Protein AF-0000000083552545 (afdb_homodimer)

Foldseek 3Di:
DPDPDDDADQVCRPDFWDKDFPDPVFWDWDGWIKTWDWRDADPVRFKTKTKMKIAFTKGKDFDAFKKKKAWQAAWKWWAFPPDRDIDIDGHGDIDIDHGGTITIMGGPGTIMIMMMTGDDDD/DPDPDDDADQVCRPDFWDKDFPDPVFWDWDGWIKTWDWRDADPVRFKTKTKMKIAFTKGKDFDAFKKKKAWQAAWKWWAFPPDRDIDIDGHGDIDIDHGGTITIMGGPGTIMIMMMTGDDDD

InterPro domains:
  IPR008579 (S)-ureidoglycine aminohydrolase, cupin domain [PF05899] (42-114)
  IPR011051 RmlC-like cupin domain superfamily [SSF51182] (22-118)
  IPR014710 RmlC-like jelly roll fold [G3DSA:2.60.120.10] (5-117)

Structure (mmCIF, N/CA/C/O backbone):
data_AF-0000000083552545-model_v1
#
loop_
_entity.id
_entity.type
_entity.pdbx_description
1 polymer 'DUF861 domain-containing protein'
#
loop_
_atom_site.group_PDB
_atom_site.id
_atom_site.type_symbol
_atom_site.label_atom_id
_atom_site.label_alt_id
_atom_site.label_comp_id
_atom_site.label_asym_id
_atom_site.label_entity_id
_atom_site.label_seq_id
_atom_site.pdbx_PDB_ins_code
_atom_site.Cartn_x
_atom_site.Cartn_y
_atom_site.Cartn_z
_atom_site.occupancy
_atom_site.B_iso_or_equiv
_atom_site.auth_seq_id
_atom_site.auth_comp_id
_atom_site.auth_asym_id
_atom_site.auth_atom_id
_atom_site.pdbx_PDB_model_num
ATOM 1 N N . MET A 1 1 ? 18.219 -2.211 -18.156 1 50.69 1 MET A N 1
ATOM 2 C CA . MET A 1 1 ? 16.797 -2.531 -18.188 1 50.69 1 MET A CA 1
ATOM 3 C C . MET A 1 1 ? 16.188 -2.381 -16.797 1 50.69 1 MET A C 1
ATOM 5 O O . MET A 1 1 ? 16.859 -2.592 -15.781 1 50.69 1 MET A O 1
ATOM 9 N N . THR A 1 2 ? 15.219 -1.461 -16.625 1 70.5 2 THR A N 1
ATOM 10 C CA . THR A 1 2 ? 14.68 -1.19 -15.297 1 70.5 2 THR A CA 1
ATOM 11 C C . THR A 1 2 ? 14.203 -2.48 -14.633 1 70.5 2 THR A C 1
ATOM 13 O O . THR A 1 2 ? 13.609 -3.338 -15.289 1 70.5 2 THR A O 1
ATOM 16 N N . ALA A 1 3 ? 14.719 -2.719 -13.484 1 89.5 3 ALA A N 1
ATOM 17 C CA . ALA A 1 3 ? 14.305 -3.895 -12.727 1 89.5 3 ALA A CA 1
ATOM 18 C C . ALA A 1 3 ? 12.789 -4.078 -12.773 1 89.5 3 ALA A C 1
ATOM 20 O O . ALA A 1 3 ? 12.039 -3.104 -12.711 1 89.5 3 ALA A O 1
ATOM 21 N N . LYS A 1 4 ? 12.352 -5.254 -13.031 1 96.12 4 LYS A N 1
ATOM 22 C CA . LYS A 1 4 ? 10.922 -5.543 -13.156 1 96.12 4 LYS A CA 1
ATOM 23 C C . LYS A 1 4 ? 10.258 -5.625 -11.781 1 96.12 4 LYS A C 1
ATOM 25 O O . LYS A 1 4 ? 9.039 -5.832 -11.688 1 96.12 4 LYS A O 1
ATOM 30 N N . TYR A 1 5 ? 10.992 -5.539 -10.727 1 98.25 5 TYR A N 1
ATOM 31 C CA . TYR A 1 5 ? 10.414 -5.539 -9.391 1 98.25 5 TYR A CA 1
ATOM 32 C C . TYR A 1 5 ? 11.273 -4.73 -8.422 1 98.25 5 TYR A C 1
ATOM 34 O O . TYR A 1 5 ? 12.406 -4.371 -8.75 1 98.25 5 TYR A O 1
ATOM 42 N N . LEU A 1 6 ? 10.742 -4.406 -7.363 1 98.12 6 LEU A N 1
ATOM 43 C CA . LEU A 1 6 ? 11.414 -3.693 -6.281 1 98.12 6 LEU A CA 1
ATOM 44 C C . LEU A 1 6 ? 10.992 -4.246 -4.926 1 98.12 6 LEU A C 1
ATOM 46 O O . LEU A 1 6 ? 9.797 -4.336 -4.629 1 98.12 6 LEU A O 1
ATOM 50 N N . GLU A 1 7 ? 11.898 -4.746 -4.141 1 98.31 7 GLU A N 1
ATOM 51 C CA . GLU A 1 7 ? 11.656 -5.004 -2.723 1 98.31 7 GLU A CA 1
ATOM 52 C C . GLU A 1 7 ? 11.828 -3.734 -1.894 1 98.31 7 GLU A C 1
ATOM 54 O O . GLU A 1 7 ? 12.898 -3.125 -1.896 1 98.31 7 GLU A O 1
ATOM 59 N N . ILE A 1 8 ? 10.852 -3.396 -1.198 1 98.62 8 ILE A N 1
ATOM 60 C CA . ILE A 1 8 ? 10.906 -2.127 -0.482 1 98.62 8 ILE A CA 1
ATOM 61 C C . ILE A 1 8 ? 11.219 -2.377 0.992 1 98.62 8 ILE A C 1
ATOM 63 O O . ILE A 1 8 ? 10.492 -3.109 1.67 1 98.62 8 ILE A O 1
ATOM 67 N N . ASN A 1 9 ? 12.258 -1.81 1.455 1 98.5 9 ASN A N 1
ATOM 68 C CA . ASN A 1 9 ? 12.594 -1.729 2.875 1 98.5 9 ASN A CA 1
ATOM 69 C C . ASN A 1 9 ? 12.297 -0.342 3.439 1 98.5 9 ASN A C 1
ATOM 71 O O . ASN A 1 9 ? 13.055 0.601 3.209 1 98.5 9 ASN A O 1
ATOM 75 N N . ALA A 1 10 ? 11.234 -0.25 4.168 1 98.12 10 ALA A N 1
ATOM 76 C CA . ALA A 1 10 ? 10.75 1.044 4.645 1 98.12 10 ALA A CA 1
ATOM 77 C C . ALA A 1 10 ? 11.734 1.66 5.637 1 98.12 10 ALA A C 1
ATOM 79 O O . ALA A 1 10 ? 11.742 2.877 5.844 1 98.12 10 ALA A O 1
ATOM 80 N N . LEU A 1 11 ? 12.484 0.87 6.332 1 97.75 11 LEU A N 1
ATOM 81 C CA . LEU A 1 11 ? 13.391 1.36 7.359 1 97.75 11 LEU A CA 1
ATOM 82 C C . LEU A 1 11 ? 14.711 1.826 6.742 1 97.75 11 LEU A C 1
ATOM 84 O O . LEU A 1 11 ? 15.438 2.613 7.348 1 97.75 11 LEU A O 1
ATOM 88 N N . ASN A 1 12 ? 15.016 1.281 5.582 1 97.69 12 ASN A N 1
ATOM 89 C CA . ASN A 1 12 ? 16.203 1.642 4.824 1 97.69 12 ASN A CA 1
ATOM 90 C C . ASN A 1 12 ? 15.93 1.674 3.324 1 97.69 12 ASN A C 1
ATOM 92 O O . ASN A 1 12 ? 16.391 0.798 2.586 1 97.69 12 ASN A O 1
ATOM 96 N N . PRO A 1 13 ? 15.305 2.678 2.789 1 97.81 13 PRO A N 1
ATOM 97 C CA . PRO A 1 13 ? 14.797 2.703 1.415 1 97.81 13 PRO A CA 1
ATOM 98 C C . PRO A 1 13 ? 15.914 2.693 0.375 1 97.81 13 PRO A C 1
ATOM 100 O O . PRO A 1 13 ? 15.672 2.4 -0.797 1 97.81 13 PRO A O 1
ATOM 103 N N . GLY A 1 14 ? 17.094 2.977 0.748 1 96.19 14 GLY A N 1
ATOM 104 C CA . GLY A 1 14 ? 18.234 2.791 -0.125 1 96.19 14 GLY A CA 1
ATOM 105 C C . GLY A 1 14 ? 18.469 3.955 -1.073 1 96.19 14 GLY A C 1
ATOM 106 O O . GLY A 1 14 ? 19.172 3.824 -2.068 1 96.19 14 GLY A O 1
ATOM 107 N N . VAL A 1 15 ? 17.734 5.082 -1.019 1 98 15 VAL A N 1
ATOM 108 C CA . VAL A 1 15 ? 17.938 6.316 -1.769 1 98 15 VAL A CA 1
ATOM 109 C C . VAL A 1 15 ? 17.984 7.504 -0.809 1 98 15 VAL A C 1
ATOM 111 O O . VAL A 1 15 ? 17.641 7.371 0.37 1 98 15 VAL A O 1
ATOM 114 N N . GLU A 1 16 ? 18.391 8.648 -1.27 1 98.25 16 GLU A N 1
ATOM 115 C CA . GLU A 1 16 ? 18.406 9.844 -0.434 1 98.25 16 GLU A CA 1
ATOM 116 C C . GLU A 1 16 ? 17.016 10.469 -0.325 1 98.25 16 GLU A C 1
ATOM 118 O O . GLU A 1 16 ? 16.281 10.547 -1.315 1 98.25 16 GLU A O 1
ATOM 123 N N . PRO A 1 17 ? 16.688 10.867 0.772 1 98.69 17 PRO A N 1
ATOM 124 C CA . PRO A 1 17 ? 15.383 11.516 0.936 1 98.69 17 PRO A CA 1
ATOM 125 C C . PRO A 1 17 ? 15.398 12.977 0.509 1 98.69 17 PRO A C 1
ATOM 127 O O . PRO A 1 17 ? 16.469 13.594 0.434 1 98.69 17 PRO A O 1
ATOM 130 N N . VAL A 1 18 ? 14.297 13.469 0.201 1 98.69 18 VAL A N 1
ATOM 131 C CA . VAL A 1 18 ? 14.047 14.898 0.012 1 98.69 18 VAL A CA 1
ATOM 132 C C . VAL A 1 18 ? 13.414 15.484 1.271 1 98.69 18 VAL A C 1
ATOM 134 O O . VAL A 1 18 ? 12.445 14.93 1.799 1 98.69 18 VAL A O 1
ATOM 137 N N . THR A 1 19 ? 13.898 16.562 1.742 1 98.75 19 THR A N 1
ATOM 138 C CA . THR A 1 19 ? 13.344 17.219 2.93 1 98.75 19 THR A CA 1
ATOM 139 C C . THR A 1 19 ? 12.109 18.031 2.576 1 98.75 19 THR A C 1
ATOM 141 O O . THR A 1 19 ? 11.977 18.516 1.446 1 98.75 19 THR A O 1
ATOM 144 N N . GLY A 1 20 ? 11.227 18.109 3.549 1 98.62 20 GLY A N 1
ATOM 145 C CA . GLY A 1 20 ? 10.031 18.922 3.393 1 98.62 20 GLY A CA 1
ATOM 146 C C . GLY A 1 20 ? 9.375 19.281 4.711 1 98.62 20 GLY A C 1
ATOM 147 O O . GLY A 1 20 ? 9.945 19.047 5.777 1 98.62 20 GLY A O 1
ATOM 148 N N . ALA A 1 21 ? 8.297 19.938 4.602 1 98.56 21 ALA A N 1
ATOM 149 C CA . ALA A 1 21 ? 7.414 20.297 5.711 1 98.56 21 ALA A CA 1
ATOM 150 C C . ALA A 1 21 ? 6.062 20.797 5.195 1 98.56 21 ALA A C 1
ATOM 152 O O . ALA A 1 21 ? 5.957 21.25 4.055 1 98.56 21 ALA A O 1
ATOM 153 N N . PRO A 1 22 ? 5.051 20.641 6.059 1 98.5 22 PRO A N 1
ATOM 154 C CA . PRO A 1 22 ? 3.803 21.281 5.629 1 98.5 22 PRO A CA 1
ATOM 155 C C . PRO A 1 22 ? 3.926 22.797 5.508 1 98.5 22 PRO A C 1
ATOM 157 O O . PRO A 1 22 ? 4.891 23.375 6.008 1 98.5 22 PRO A O 1
ATOM 160 N N . ASP A 1 23 ? 2.967 23.375 4.703 1 98.12 23 ASP A N 1
ATOM 161 C CA . ASP A 1 23 ? 2.838 24.828 4.699 1 98.12 23 ASP A CA 1
ATOM 162 C C . ASP A 1 23 ? 2.82 25.375 6.121 1 98.12 23 ASP A C 1
ATOM 164 O O . ASP A 1 23 ? 1.955 25.016 6.922 1 98.12 23 ASP A O 1
ATOM 168 N N . PRO A 1 24 ? 3.74 26.219 6.438 1 97.88 24 PRO A N 1
ATOM 169 C CA . PRO A 1 24 ? 3.855 26.688 7.82 1 97.88 24 PRO A CA 1
ATOM 170 C C . PRO A 1 24 ? 2.602 27.406 8.305 1 97.88 24 PRO A C 1
ATOM 172 O O . PRO A 1 24 ? 2.312 27.406 9.508 1 97.88 24 PRO A O 1
ATOM 175 N N . THR A 1 25 ? 1.801 28.031 7.41 1 98.31 25 THR A N 1
ATOM 176 C CA . THR A 1 25 ? 0.605 28.766 7.812 1 98.31 25 THR A CA 1
ATOM 177 C C . THR A 1 25 ? -0.485 27.797 8.281 1 98.31 25 THR A C 1
ATOM 179 O O . THR A 1 25 ? -1.456 28.219 8.914 1 98.31 25 THR A O 1
ATOM 182 N N . LEU A 1 26 ? -0.315 26.547 8.008 1 98.5 26 LEU A N 1
ATOM 183 C CA . LEU A 1 26 ? -1.308 25.547 8.367 1 98.5 26 LEU A CA 1
ATOM 184 C C . LEU A 1 26 ? -0.88 24.781 9.625 1 98.5 26 LEU A C 1
ATOM 186 O O . LEU A 1 26 ? -1.647 23.984 10.164 1 98.5 26 LEU A O 1
ATOM 190 N N . VAL A 1 27 ? 0.339 24.969 10.117 1 98.81 27 VAL A N 1
ATOM 191 C CA . VAL A 1 27 ? 0.866 24.281 11.297 1 98.81 27 VAL A CA 1
ATOM 192 C C . VAL A 1 27 ? 0.383 24.984 12.562 1 98.81 27 VAL A C 1
ATOM 194 O O . VAL A 1 27 ? 0.507 26.203 12.688 1 98.81 27 VAL A O 1
ATOM 197 N N . THR A 1 28 ? -0.143 24.266 13.461 1 98.75 28 THR A N 1
ATOM 198 C CA . THR A 1 28 ? -0.696 24.859 14.672 1 98.75 28 THR A CA 1
ATOM 199 C C . THR A 1 28 ? 0.128 24.453 15.891 1 98.75 28 THR A C 1
ATOM 201 O O . THR A 1 28 ? -0.01 25.062 16.953 1 98.75 28 THR A O 1
ATOM 204 N N . ASP A 1 29 ? 0.935 23.469 15.766 1 98.75 29 ASP A N 1
ATOM 205 C CA . ASP A 1 29 ? 1.778 23.016 16.859 1 98.75 29 ASP A CA 1
ATOM 206 C C . ASP A 1 29 ? 2.99 22.25 16.344 1 98.75 29 ASP A C 1
ATOM 208 O O . ASP A 1 29 ? 2.889 21.5 15.367 1 98.75 29 ASP A O 1
ATOM 212 N N . GLY A 1 30 ? 4.148 22.438 17.016 1 98.62 30 GLY A N 1
ATOM 213 C CA . GLY A 1 30 ? 5.352 21.672 16.703 1 98.62 30 GLY A CA 1
ATOM 214 C C . GLY A 1 30 ? 5.996 22.094 15.391 1 98.62 30 GLY A C 1
ATOM 215 O O . GLY A 1 30 ? 5.746 23.203 14.898 1 98.62 30 GLY A O 1
ATOM 216 N N . ASN A 1 31 ? 7 21.422 14.898 1 98.38 31 ASN A N 1
ATOM 217 C CA . ASN A 1 31 ? 7.734 21.609 13.648 1 98.38 31 ASN A CA 1
ATOM 218 C C . ASN A 1 31 ? 7.832 20.312 12.859 1 98.38 31 ASN A C 1
ATOM 220 O O . ASN A 1 31 ? 8.891 19.672 12.828 1 98.38 31 ASN A O 1
ATOM 224 N N . PRO A 1 32 ? 6.793 19.938 12.203 1 98.81 32 PRO A N 1
ATOM 225 C CA . PRO A 1 32 ? 6.742 18.656 11.523 1 98.81 32 PRO A CA 1
ATOM 226 C C . PRO A 1 32 ? 7.609 18.609 10.266 1 98.81 32 PRO A C 1
ATOM 228 O O . PRO A 1 32 ? 7.082 18.516 9.156 1 98.81 32 PRO A O 1
ATOM 231 N N . ALA A 1 33 ? 8.898 18.547 10.445 1 98.81 33 ALA A N 1
ATOM 232 C CA . ALA A 1 33 ? 9.828 18.328 9.344 1 98.81 33 ALA A CA 1
ATOM 233 C C . ALA A 1 33 ? 9.672 16.906 8.781 1 98.81 33 ALA A C 1
ATOM 235 O O . ALA A 1 33 ? 9.492 15.953 9.531 1 98.81 33 ALA A O 1
ATOM 236 N N . SER A 1 34 ? 9.766 16.859 7.457 1 98.88 34 SER A N 1
ATOM 237 C CA . SER A 1 34 ? 9.531 15.539 6.863 1 98.88 34 SER A CA 1
ATOM 238 C C . SER A 1 34 ? 10.672 15.141 5.941 1 98.88 34 SER A C 1
ATOM 240 O O . SER A 1 34 ? 11.445 15.992 5.496 1 98.88 34 SER A O 1
ATOM 242 N N . LEU A 1 35 ? 10.836 13.875 5.75 1 98.88 35 LEU A N 1
ATOM 243 C CA . LEU A 1 35 ? 11.664 13.227 4.738 1 98.88 35 LEU A CA 1
ATOM 244 C C . LEU A 1 35 ? 10.812 12.375 3.801 1 98.88 35 LEU A C 1
ATOM 246 O O . LEU A 1 35 ? 9.914 11.664 4.25 1 98.88 35 LEU A O 1
ATOM 250 N N . THR A 1 36 ? 11.023 12.523 2.5 1 98.88 36 THR A N 1
ATOM 251 C CA . THR A 1 36 ? 10.344 11.695 1.504 1 98.88 36 THR A CA 1
ATOM 252 C C . THR A 1 36 ? 11.359 10.938 0.654 1 98.88 36 THR A C 1
ATOM 254 O O . THR A 1 36 ? 12.281 11.539 0.093 1 98.88 36 THR A O 1
ATOM 257 N N . TRP A 1 37 ? 11.289 9.641 0.641 1 98.94 37 TRP A N 1
ATOM 258 C CA . TRP A 1 37 ? 12.023 8.781 -0.287 1 98.94 37 TRP A CA 1
ATOM 259 C C . TRP A 1 37 ? 11.133 8.352 -1.449 1 98.94 37 TRP A C 1
ATOM 261 O O . TRP A 1 37 ? 10.234 7.527 -1.279 1 98.94 37 TRP A O 1
ATOM 271 N N . ASP A 1 38 ? 11.312 8.891 -2.562 1 98.75 38 ASP A N 1
ATOM 272 C CA . ASP A 1 38 ? 10.586 8.484 -3.76 1 98.75 38 ASP A CA 1
ATOM 273 C C . ASP A 1 38 ? 11.164 7.199 -4.344 1 98.75 38 ASP A C 1
ATOM 275 O O . ASP A 1 38 ? 12.328 7.16 -4.738 1 98.75 38 ASP A O 1
ATOM 279 N N . LEU A 1 39 ? 10.336 6.184 -4.453 1 98.62 39 LEU A N 1
ATOM 280 C CA . LEU A 1 39 ? 10.922 4.883 -4.746 1 98.62 39 LEU A CA 1
ATOM 281 C C . LEU A 1 39 ? 10.523 4.402 -6.137 1 98.62 39 LEU A C 1
ATOM 283 O O . LEU A 1 39 ? 11.273 3.682 -6.793 1 98.62 39 LEU A O 1
ATOM 287 N N . ASP A 1 40 ? 9.281 4.645 -6.594 1 98.38 40 ASP A N 1
ATOM 288 C CA . ASP A 1 40 ? 8.852 4.223 -7.922 1 98.38 40 ASP A CA 1
ATOM 289 C C . ASP A 1 40 ? 7.785 5.168 -8.477 1 98.38 40 ASP A C 1
ATOM 291 O O . ASP A 1 40 ? 7.043 5.793 -7.719 1 98.38 40 ASP A O 1
ATOM 295 N N . ARG A 1 41 ? 7.773 5.324 -9.688 1 98.12 41 ARG A N 1
ATOM 296 C CA . ARG A 1 41 ? 6.816 6.105 -10.469 1 98.12 41 ARG A CA 1
ATOM 297 C C . ARG A 1 41 ? 6.488 5.41 -11.789 1 98.12 41 ARG A C 1
ATOM 299 O O . ARG A 1 41 ? 7.391 4.941 -12.484 1 98.12 41 ARG A O 1
ATOM 306 N N . THR A 1 42 ? 5.156 5.305 -12.055 1 97.88 42 THR A N 1
ATOM 307 C CA . THR A 1 42 ? 4.805 4.707 -13.344 1 97.88 42 THR A CA 1
ATOM 308 C C . THR A 1 42 ? 5.262 5.594 -14.492 1 97.88 42 THR A C 1
ATOM 310 O O . THR A 1 42 ? 5.457 6.801 -14.32 1 97.88 42 THR A O 1
ATOM 313 N N . PRO A 1 43 ? 5.426 5.016 -15.711 1 95.38 43 PRO A N 1
ATOM 314 C CA . PRO A 1 43 ? 5.961 5.773 -16.844 1 95.38 43 PRO A CA 1
ATOM 315 C C . PRO A 1 43 ? 5.137 7.02 -17.156 1 95.38 43 PRO A C 1
ATOM 317 O O . PRO A 1 43 ? 5.688 8.039 -17.578 1 95.38 43 PRO A O 1
ATOM 320 N N . ASP A 1 44 ? 3.836 6.996 -16.938 1 96.38 44 ASP A N 1
ATOM 321 C CA . ASP A 1 44 ? 2.98 8.141 -17.25 1 96.38 44 ASP A CA 1
ATOM 322 C C . ASP A 1 44 ? 2.924 9.117 -16.078 1 96.38 44 ASP A C 1
ATOM 324 O O . ASP A 1 44 ? 2.238 10.141 -16.156 1 96.38 44 ASP A O 1
ATOM 328 N N . GLY A 1 45 ? 3.543 8.75 -14.992 1 97 45 GLY A N 1
ATOM 329 C CA . GLY A 1 45 ? 3.68 9.648 -13.859 1 97 45 GLY A CA 1
ATOM 330 C C . GLY A 1 45 ? 2.445 9.688 -12.977 1 97 45 GLY A C 1
ATOM 331 O O . GLY A 1 45 ? 2.375 10.484 -12.039 1 97 45 GLY A O 1
ATOM 332 N N . ARG A 1 46 ? 1.46 8.844 -13.156 1 98.06 46 ARG A N 1
ATOM 333 C CA . ARG A 1 46 ? 0.166 8.984 -12.5 1 98.06 46 ARG A CA 1
ATOM 334 C C . ARG A 1 46 ? 0.166 8.289 -11.141 1 98.06 46 ARG A C 1
ATOM 336 O O . ARG A 1 46 ? -0.654 8.602 -10.273 1 98.06 46 ARG A O 1
ATOM 343 N N . VAL A 1 47 ? 1.045 7.27 -11.023 1 98.75 47 VAL A N 1
ATOM 344 C CA . VAL A 1 47 ? 1.167 6.57 -9.75 1 98.75 47 VAL A CA 1
ATOM 345 C C . VAL A 1 47 ? 2.588 6.719 -9.211 1 98.75 47 VAL A C 1
ATOM 347 O O . VAL A 1 47 ? 3.561 6.527 -9.945 1 98.75 47 VAL A O 1
ATOM 350 N N . GLU A 1 48 ? 2.734 7.066 -8.016 1 98.75 48 GLU A N 1
ATOM 351 C CA . GLU A 1 48 ? 4.012 7.129 -7.309 1 98.75 48 GLU A CA 1
ATOM 352 C C . GLU A 1 48 ? 3.936 6.41 -5.969 1 98.75 48 GLU A C 1
ATOM 354 O O . GLU A 1 48 ? 2.861 6.309 -5.371 1 98.75 48 GLU A O 1
ATOM 359 N N . THR A 1 49 ? 5.035 5.891 -5.527 1 98.94 49 THR A N 1
ATOM 360 C CA . THR A 1 49 ? 5.109 5.254 -4.215 1 98.94 49 THR A CA 1
ATOM 361 C C . THR A 1 49 ? 6.469 5.508 -3.568 1 98.94 49 THR A C 1
ATOM 363 O O . THR A 1 49 ? 7.445 5.797 -4.258 1 98.94 49 THR A O 1
ATOM 366 N N . GLY A 1 50 ? 6.48 5.434 -2.289 1 98.88 50 GLY A N 1
ATOM 367 C CA . GLY A 1 50 ? 7.695 5.66 -1.523 1 98.88 50 GLY A CA 1
ATOM 368 C C . GLY A 1 50 ? 7.484 5.547 -0.025 1 98.88 50 GLY A C 1
ATOM 369 O O . GLY A 1 50 ? 6.578 4.848 0.431 1 98.88 50 GLY A O 1
ATOM 370 N N . VAL A 1 51 ? 8.375 6.117 0.695 1 98.94 51 VAL A N 1
ATOM 371 C CA . VAL A 1 51 ? 8.352 6.184 2.152 1 98.94 51 VAL A CA 1
ATOM 372 C C . VAL A 1 51 ? 8.344 7.645 2.602 1 98.94 51 VAL A C 1
ATOM 374 O O . VAL A 1 51 ? 8.945 8.5 1.954 1 98.94 51 VAL A O 1
ATOM 377 N N . TRP A 1 52 ? 7.609 7.945 3.543 1 98.94 52 TRP A N 1
ATOM 378 C CA . TRP A 1 52 ? 7.523 9.273 4.137 1 98.94 52 TRP A CA 1
ATOM 379 C C . TRP A 1 52 ? 7.684 9.211 5.652 1 98.94 52 TRP A C 1
ATOM 381 O O . TRP A 1 52 ? 7.121 8.32 6.301 1 98.94 52 TRP A O 1
ATOM 391 N N . GLU A 1 53 ? 8.422 10.062 6.23 1 98.94 53 GLU A N 1
ATOM 392 C CA . GLU A 1 53 ? 8.586 10.219 7.672 1 98.94 53 GLU A CA 1
ATOM 393 C C . GLU A 1 53 ? 8.375 11.664 8.102 1 98.94 53 GLU A C 1
ATOM 395 O O . GLU A 1 53 ? 8.82 12.594 7.414 1 98.94 53 GLU A O 1
ATOM 400 N N . VAL A 1 54 ? 7.789 11.844 9.188 1 98.94 54 VAL A N 1
ATOM 401 C CA . VAL A 1 54 ? 7.535 13.211 9.625 1 98.94 54 VAL A CA 1
ATOM 402 C C . VAL A 1 54 ? 7.668 13.297 11.148 1 98.94 54 VAL A C 1
ATOM 404 O O . VAL A 1 54 ? 7.242 12.398 11.867 1 98.94 54 VAL A O 1
ATOM 407 N N . ALA A 1 55 ? 8.273 14.312 11.68 1 98.94 55 ALA A N 1
ATOM 408 C CA . ALA A 1 55 ? 8.469 14.578 13.102 1 98.94 55 ALA A CA 1
ATOM 409 C C . ALA A 1 55 ? 7.176 15.039 13.758 1 98.94 55 ALA A C 1
ATOM 411 O O . ALA A 1 55 ? 6.23 15.438 13.078 1 98.94 55 ALA A O 1
ATOM 412 N N . PRO A 1 56 ? 7.094 15 15.078 1 98.94 56 PRO A N 1
ATOM 413 C CA . PRO A 1 56 ? 5.891 15.406 15.805 1 98.94 56 PRO A CA 1
ATOM 414 C C . PRO A 1 56 ? 5.473 16.844 15.5 1 98.94 56 PRO A C 1
ATOM 416 O O . PRO A 1 56 ? 6.328 17.719 15.359 1 98.94 56 PRO A O 1
ATOM 419 N N . GLY A 1 57 ? 4.262 17.141 15.398 1 98.94 57 GLY A N 1
ATOM 420 C CA . GLY A 1 57 ? 3.613 18.406 15.102 1 98.94 57 GLY A CA 1
ATOM 421 C C . GLY A 1 57 ? 2.166 18.25 14.68 1 98.94 57 GLY A C 1
ATOM 422 O O . GLY A 1 57 ? 1.628 17.141 14.68 1 98.94 57 GLY A O 1
ATOM 423 N N . THR A 1 58 ? 1.475 19.391 14.461 1 98.94 58 THR A N 1
ATOM 424 C CA . THR A 1 58 ? 0.065 19.375 14.086 1 98.94 58 THR A CA 1
ATOM 425 C C . THR A 1 58 ? -0.207 20.406 12.984 1 98.94 58 THR A C 1
ATOM 427 O O . THR A 1 58 ? 0.295 21.531 13.039 1 98.94 58 THR A O 1
ATOM 430 N N . TRP A 1 59 ? -0.93 20.047 11.977 1 98.94 59 TRP A N 1
ATOM 431 C CA . TRP A 1 59 ? -1.33 20.969 10.914 1 98.94 59 TRP A CA 1
ATOM 432 C C . TRP A 1 59 ? -2.646 20.516 10.281 1 98.94 59 TRP A C 1
ATOM 434 O O . TRP A 1 59 ? -3.107 19.406 10.516 1 98.94 59 TRP A O 1
ATOM 444 N N . THR A 1 60 ? -3.291 21.375 9.531 1 98.81 60 THR A N 1
ATOM 445 C CA . THR A 1 60 ? -4.441 21 8.711 1 98.81 60 THR A CA 1
ATOM 446 C C . THR A 1 60 ? -3.99 20.469 7.355 1 98.81 60 THR A C 1
ATOM 448 O O . THR A 1 60 ? -3.203 21.109 6.656 1 98.81 60 THR A O 1
ATOM 451 N N . PHE A 1 61 ? -4.457 19.344 6.996 1 98.69 61 PHE A N 1
ATOM 452 C CA . PHE A 1 61 ? -4.102 18.656 5.754 1 98.69 61 PHE A CA 1
ATOM 453 C C . PHE A 1 61 ? -5.332 18.469 4.875 1 98.69 61 PHE A C 1
ATOM 455 O O . PHE A 1 61 ? -6.395 18.078 5.363 1 98.69 61 PHE A O 1
ATOM 462 N N . THR A 1 62 ? -5.215 18.781 3.656 1 98.62 62 THR A N 1
ATOM 463 C CA . THR A 1 62 ? -6.234 18.484 2.654 1 98.62 62 THR A CA 1
ATOM 464 C C . THR A 1 62 ? -5.695 17.516 1.604 1 98.62 62 THR A C 1
ATOM 466 O O . THR A 1 62 ? -4.691 17.797 0.948 1 98.62 62 THR A O 1
ATOM 469 N N . ALA A 1 63 ? -6.375 16.375 1.494 1 98.56 63 ALA A N 1
ATOM 470 C CA . ALA A 1 63 ? -5.973 15.414 0.467 1 98.56 63 ALA A CA 1
ATOM 471 C C . ALA A 1 63 ? -6.238 15.969 -0.931 1 98.56 63 ALA A C 1
ATOM 473 O O . ALA A 1 63 ? -7.383 16.281 -1.273 1 98.56 63 ALA A O 1
ATOM 474 N N . GLU A 1 64 ? -5.219 15.992 -1.692 1 97.38 64 GLU A N 1
ATOM 475 C CA . GLU A 1 64 ? -5.344 16.547 -3.041 1 97.38 64 GLU A CA 1
ATOM 476 C C . GLU A 1 64 ? -5.578 15.43 -4.062 1 97.38 64 GLU A C 1
ATOM 478 O O . GLU A 1 64 ? -6.117 15.688 -5.145 1 97.38 64 GLU A O 1
ATOM 483 N N . CYS A 1 65 ? -5.16 14.258 -3.754 1 98.12 65 CYS A N 1
ATOM 484 C CA . CYS A 1 65 ? -5.281 13.109 -4.648 1 98.12 65 CYS A CA 1
ATOM 485 C C . CYS A 1 65 ? -5.594 11.836 -3.869 1 98.12 65 CYS A C 1
ATOM 487 O O . CYS A 1 65 ? -5.664 11.859 -2.639 1 98.12 65 CYS A O 1
ATOM 489 N N . TRP A 1 66 ? -5.93 10.828 -4.656 1 98.62 66 TRP A N 1
ATOM 490 C CA . TRP A 1 66 ? -6.074 9.508 -4.055 1 98.62 66 TRP A CA 1
ATOM 491 C C . TRP A 1 66 ? -4.758 9.031 -3.453 1 98.62 66 TRP A C 1
ATOM 493 O O . TRP A 1 66 ? -3.705 9.141 -4.082 1 98.62 66 TRP A O 1
ATOM 503 N N . GLU A 1 67 ? -4.789 8.555 -2.217 1 98.88 67 GLU A N 1
ATOM 504 C CA . GLU A 1 67 ? -3.602 8.016 -1.561 1 98.8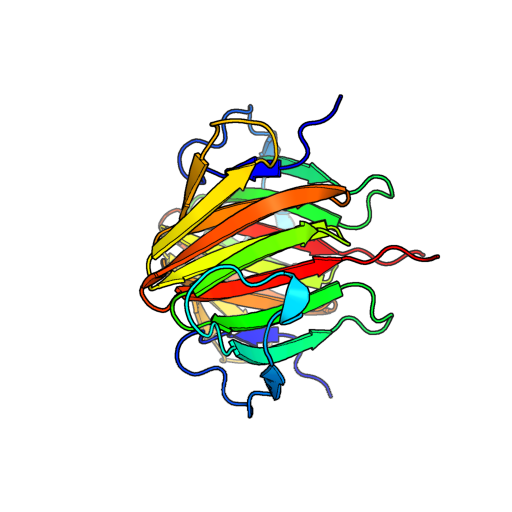8 67 GLU A CA 1
ATOM 505 C C . GLU A 1 67 ? -3.967 6.887 -0.602 1 98.88 67 GLU A C 1
ATOM 507 O O . GLU A 1 67 ? -4.945 6.988 0.142 1 98.88 67 GLU A O 1
ATOM 512 N N . ILE A 1 68 ? -3.26 5.805 -0.644 1 98.94 68 ILE A N 1
ATOM 513 C CA . ILE A 1 68 ? -3.303 4.805 0.417 1 98.94 68 ILE A CA 1
ATOM 514 C C . ILE A 1 68 ? -1.966 4.781 1.156 1 98.94 68 ILE A C 1
ATOM 516 O O . ILE A 1 68 ? -0.905 4.879 0.536 1 98.94 68 ILE A O 1
ATOM 520 N N . MET A 1 69 ? -2.002 4.777 2.484 1 98.94 69 MET A N 1
ATOM 521 C CA . MET A 1 69 ? -0.787 4.77 3.293 1 98.94 69 MET A CA 1
ATOM 522 C C . MET A 1 69 ? -0.798 3.611 4.285 1 98.94 69 MET A C 1
ATOM 524 O O . MET A 1 69 ? -1.854 3.246 4.805 1 98.94 69 MET A O 1
ATOM 528 N N . HIS A 1 70 ? 0.295 3.023 4.484 1 98.88 70 HIS A N 1
ATOM 529 C CA . HIS A 1 70 ? 0.584 1.984 5.465 1 98.88 70 HIS A CA 1
ATOM 530 C C . HIS A 1 70 ? 1.57 2.48 6.52 1 98.88 70 HIS A C 1
ATOM 532 O O . HIS A 1 70 ? 2.725 2.779 6.203 1 98.88 70 HIS A O 1
ATOM 538 N N . ILE A 1 71 ? 1.139 2.559 7.742 1 98.94 71 ILE A N 1
ATOM 539 C CA . ILE A 1 71 ? 2.01 3.064 8.797 1 98.94 71 ILE A CA 1
ATOM 540 C C . ILE A 1 71 ? 3.023 1.991 9.188 1 98.94 71 ILE A C 1
ATOM 542 O O . ILE A 1 71 ? 2.65 0.852 9.477 1 98.94 71 ILE A O 1
ATOM 546 N N . VAL A 1 72 ? 4.242 2.338 9.133 1 98.75 72 VAL A N 1
ATOM 547 C CA . VAL A 1 72 ? 5.359 1.454 9.453 1 98.75 72 VAL A CA 1
ATOM 548 C C . VAL A 1 72 ? 5.711 1.58 10.938 1 98.75 72 VAL A C 1
ATOM 550 O O . VAL A 1 72 ? 5.992 0.58 11.602 1 98.75 72 VAL A O 1
ATOM 553 N N . SER A 1 73 ? 5.758 2.801 11.453 1 98.81 73 SER A N 1
ATOM 554 C CA . SER A 1 73 ? 6.066 3.104 12.844 1 98.81 73 SER A CA 1
ATOM 555 C C . SER A 1 73 ? 5.5 4.457 13.258 1 98.81 73 SER A C 1
ATOM 557 O O . SER A 1 73 ? 5.207 5.301 12.398 1 98.81 73 SER A O 1
ATOM 559 N N . GLY A 1 74 ? 5.367 4.613 14.609 1 98.88 74 GLY A N 1
ATOM 560 C CA . GLY A 1 74 ? 4.961 5.895 15.164 1 98.88 74 GLY A CA 1
ATOM 561 C C . GLY A 1 74 ? 3.494 5.938 15.547 1 98.88 74 GLY A C 1
ATOM 562 O O . GLY A 1 74 ? 2.867 4.895 15.742 1 98.88 74 GLY A O 1
ATOM 563 N N . HIS A 1 75 ? 3.043 7.121 15.766 1 98.94 75 HIS A N 1
ATOM 564 C CA . HIS A 1 75 ? 1.696 7.395 16.25 1 98.94 75 HIS A CA 1
ATOM 565 C C . HIS A 1 75 ? 1.182 8.734 15.734 1 98.94 75 HIS A C 1
ATOM 567 O O . HIS A 1 75 ? 1.789 9.773 15.984 1 98.94 75 HIS A O 1
ATOM 573 N N . SER A 1 76 ? 0.126 8.711 14.93 1 98.94 76 SER A N 1
ATOM 574 C CA . SER A 1 76 ? -0.536 9.898 14.398 1 98.94 76 SER A CA 1
ATOM 575 C C . SER A 1 76 ? -2.043 9.836 14.617 1 98.94 76 SER A C 1
ATOM 577 O O . SER A 1 76 ? -2.6 8.758 14.828 1 98.94 76 SER A O 1
ATOM 579 N N . GLU A 1 77 ? -2.602 10.93 14.617 1 98.94 77 GLU A N 1
ATOM 580 C CA . GLU A 1 77 ? -4.051 11.062 14.734 1 98.94 77 GLU A CA 1
ATOM 581 C C . GLU A 1 77 ? -4.602 12.016 13.672 1 98.94 77 GLU A C 1
ATOM 583 O O . GLU A 1 77 ? -4.094 13.125 13.5 1 98.94 77 GLU A O 1
ATOM 588 N N . LEU A 1 78 ? -5.582 11.539 12.93 1 98.94 78 LEU A N 1
ATOM 589 C CA . LEU A 1 78 ? -6.27 12.352 11.93 1 98.94 78 LEU A CA 1
ATOM 590 C C . LEU A 1 78 ? -7.688 12.68 12.375 1 98.94 78 LEU A C 1
ATOM 592 O O . LEU A 1 78 ? -8.531 11.781 12.5 1 98.94 78 LEU A O 1
ATOM 596 N N . THR A 1 79 ? -7.949 13.898 12.633 1 98.88 79 THR A N 1
ATOM 597 C CA . THR A 1 79 ? -9.297 14.344 12.969 1 98.88 79 THR A CA 1
ATOM 598 C C . THR A 1 79 ? -9.93 15.094 11.805 1 98.88 79 THR A C 1
ATOM 600 O O . THR A 1 79 ? -9.367 16.078 11.312 1 98.88 79 THR A O 1
ATOM 603 N N . GLU A 1 80 ? -11.125 14.617 11.391 1 98.19 80 GLU A N 1
ATOM 604 C CA . GLU A 1 80 ? -11.812 15.281 10.289 1 98.19 80 GLU A CA 1
ATOM 605 C C . GLU A 1 80 ? -12.195 16.719 10.656 1 98.19 80 GLU A C 1
ATOM 607 O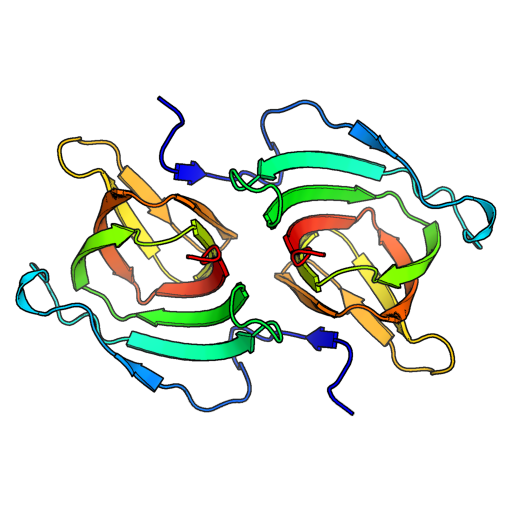 O . GLU A 1 80 ? -12.781 16.953 11.711 1 98.19 80 GLU A O 1
ATOM 612 N N . VAL A 1 81 ? -11.797 17.625 9.789 1 97.81 81 VAL A N 1
ATOM 613 C CA . VAL A 1 81 ? -12.094 19.031 10.062 1 97.81 81 VAL A CA 1
ATOM 614 C C . VAL A 1 81 ? -13.594 19.219 10.227 1 97.81 81 VAL A C 1
ATOM 616 O O . VAL A 1 81 ? -14.383 18.719 9.422 1 97.81 81 VAL A O 1
ATOM 619 N N . GLY A 1 82 ? -13.969 19.906 11.266 1 96.5 82 GLY A N 1
ATOM 620 C CA . GLY A 1 82 ? -15.367 20.234 11.516 1 96.5 82 GLY A CA 1
ATOM 621 C C . GLY A 1 82 ? -16.094 19.141 12.281 1 96.5 82 GLY A C 1
ATOM 622 O O . GLY A 1 82 ? -17.297 19.25 12.508 1 96.5 82 GLY A O 1
ATOM 623 N N . THR A 1 83 ? -15.398 18.047 12.547 1 96.94 83 THR A N 1
ATOM 624 C CA . THR A 1 83 ? -16 16.969 13.312 1 96.94 83 THR A CA 1
ATOM 625 C C . THR A 1 83 ? -15.094 16.531 14.461 1 96.94 83 THR A C 1
ATOM 627 O O . THR A 1 83 ? -13.984 17.047 14.602 1 96.94 83 THR A O 1
ATOM 630 N N . ASP A 1 84 ? -15.609 15.695 15.344 1 97.19 84 ASP A N 1
ATOM 631 C CA . ASP A 1 84 ? -14.812 15.117 16.422 1 97.19 84 ASP A CA 1
ATOM 632 C C . ASP A 1 84 ? -14.344 13.711 16.062 1 97.19 84 ASP A C 1
ATOM 634 O O . ASP A 1 84 ? -13.781 13.008 16.906 1 97.19 84 ASP A O 1
ATOM 638 N N . LYS A 1 85 ? -14.555 13.266 14.82 1 97.19 85 LYS A N 1
ATOM 639 C CA . LYS A 1 85 ? -14.148 11.93 14.391 1 97.19 85 LYS A CA 1
ATOM 640 C C . LYS A 1 85 ? -12.641 11.852 14.188 1 97.19 85 LYS A C 1
ATOM 642 O O . LYS A 1 85 ? -12.086 12.562 13.344 1 97.19 85 LYS A O 1
ATOM 647 N N . THR A 1 86 ? -11.992 11.008 14.977 1 98.75 86 THR A N 1
ATOM 648 C CA . THR A 1 86 ? -10.539 10.891 14.961 1 98.75 86 THR A CA 1
ATOM 649 C C . THR A 1 86 ? -10.117 9.461 14.625 1 98.75 86 THR A C 1
ATOM 651 O O . THR A 1 86 ? -10.641 8.508 15.195 1 98.75 86 THR A O 1
ATOM 654 N N . THR A 1 87 ? -9.273 9.328 13.664 1 98.75 87 THR A N 1
ATOM 655 C CA . THR A 1 87 ? -8.625 8.062 13.344 1 98.75 87 THR A CA 1
ATOM 656 C C . THR A 1 87 ? -7.23 8 13.961 1 98.75 87 THR A C 1
ATOM 658 O O . THR A 1 87 ? -6.43 8.922 13.797 1 98.75 87 THR A O 1
ATOM 661 N N . VAL A 1 88 ? -6.941 6.988 14.688 1 98.88 88 VAL A N 1
ATOM 662 C CA . VAL A 1 88 ? -5.621 6.77 15.273 1 98.88 88 VAL A CA 1
ATOM 663 C C . VAL A 1 88 ? -4.801 5.855 14.359 1 98.88 88 VAL A C 1
ATOM 665 O O . VAL A 1 88 ? -5.262 4.781 13.969 1 98.88 88 VAL A O 1
ATOM 668 N N . LEU A 1 89 ? -3.613 6.293 14 1 98.88 89 LEU A N 1
ATOM 669 C CA . LEU A 1 89 ? -2.707 5.551 13.133 1 98.88 89 LEU A CA 1
ATOM 670 C C . LEU A 1 89 ? -1.476 5.082 13.898 1 98.88 89 LEU A C 1
ATOM 672 O O . LEU A 1 89 ? -0.773 5.891 14.508 1 98.88 89 LEU A O 1
ATOM 676 N N . ARG A 1 90 ? -1.25 3.809 13.883 1 98.75 90 ARG A N 1
ATOM 677 C CA . ARG A 1 90 ? -0.08 3.15 14.453 1 98.75 90 ARG A CA 1
ATOM 678 C C . ARG A 1 90 ? 0.495 2.119 13.484 1 98.75 90 ARG A C 1
ATOM 680 O O . ARG A 1 90 ? -0.079 1.869 12.422 1 98.75 90 ARG A O 1
ATOM 687 N N . ALA A 1 91 ? 1.659 1.554 13.891 1 98.5 91 ALA A N 1
ATOM 688 C CA . ALA A 1 91 ? 2.246 0.522 13.039 1 98.5 91 ALA A CA 1
ATOM 689 C C . ALA A 1 91 ? 1.197 -0.505 12.625 1 98.5 91 ALA A C 1
ATOM 691 O O . ALA A 1 91 ? 0.444 -1.009 13.461 1 98.5 91 ALA A O 1
ATOM 692 N N . GLY A 1 92 ? 1.063 -0.706 11.344 1 97.75 92 GLY A N 1
ATOM 693 C CA . GLY A 1 92 ? 0.126 -1.68 10.805 1 97.75 92 GLY A CA 1
ATOM 694 C C . GLY A 1 92 ? -1.147 -1.052 10.273 1 97.75 92 GLY A C 1
ATOM 695 O O . GLY A 1 92 ? -1.893 -1.688 9.523 1 97.75 92 GLY A O 1
ATOM 696 N N . SER A 1 93 ? -1.464 0.228 10.688 1 98.69 93 SER A N 1
ATOM 697 C CA . SER A 1 93 ? -2.646 0.911 10.18 1 98.69 93 SER A CA 1
ATOM 698 C C . SER A 1 93 ? -2.547 1.132 8.672 1 98.69 93 SER A C 1
ATOM 700 O O . SER A 1 93 ? -1.473 1.448 8.156 1 98.69 93 SER A O 1
ATOM 702 N N . VAL A 1 94 ? -3.627 0.887 7.996 1 98.88 94 VAL A N 1
ATOM 703 C CA . VAL A 1 94 ? -3.775 1.188 6.578 1 98.88 94 VAL A CA 1
ATOM 704 C C . VAL A 1 94 ? -4.953 2.139 6.371 1 98.88 94 VAL A C 1
ATOM 706 O O . VAL A 1 94 ? -6.066 1.86 6.82 1 98.88 94 VAL A O 1
ATOM 709 N N . PHE A 1 95 ? -4.699 3.25 5.785 1 98.88 95 PHE A N 1
ATOM 710 C CA . PHE A 1 95 ? -5.664 4.336 5.652 1 98.88 95 PHE A CA 1
ATOM 711 C C . PHE A 1 95 ? -5.68 4.879 4.23 1 98.88 95 PHE A C 1
ATOM 713 O O . PHE A 1 95 ? -4.629 5.18 3.662 1 98.88 95 PHE A O 1
ATOM 720 N N . LEU A 1 96 ? -6.848 4.926 3.625 1 98.88 96 LEU A N 1
ATOM 721 C CA . LEU A 1 96 ? -7.043 5.434 2.271 1 98.88 96 LEU A CA 1
ATOM 722 C C . LEU A 1 96 ? -7.801 6.758 2.291 1 98.88 96 LEU A C 1
ATOM 724 O O . LEU A 1 96 ? -8.836 6.871 2.949 1 98.88 96 LEU A O 1
ATOM 728 N N . MET A 1 97 ? -7.223 7.742 1.632 1 98.69 97 MET A N 1
ATOM 729 C CA . MET A 1 97 ? -7.875 9.047 1.533 1 98.69 97 MET A CA 1
ATOM 730 C C . MET A 1 97 ? -8.18 9.391 0.08 1 98.69 97 MET A C 1
ATOM 732 O O . MET A 1 97 ? -7.43 9.023 -0.823 1 98.69 97 MET A O 1
ATOM 736 N N . ARG A 1 98 ? -9.242 10.062 -0.096 1 98.19 98 ARG A N 1
ATOM 737 C CA . ARG A 1 98 ? -9.68 10.555 -1.397 1 98.19 98 ARG A CA 1
ATOM 738 C C . ARG A 1 98 ? -9.648 12.078 -1.454 1 98.19 98 ARG A C 1
ATOM 740 O O . ARG A 1 98 ? -9.695 12.742 -0.417 1 98.19 98 ARG A O 1
ATOM 747 N N . PRO A 1 99 ? -9.516 12.586 -2.689 1 97.44 99 PRO A N 1
ATOM 748 C CA . PRO A 1 99 ? -9.445 14.047 -2.809 1 97.44 99 PRO A CA 1
ATOM 749 C C . PRO A 1 99 ? -10.586 14.75 -2.07 1 97.44 99 PRO A C 1
ATOM 751 O O . PRO A 1 99 ? -11.727 14.297 -2.111 1 97.44 99 PRO A O 1
ATOM 754 N N . GLY A 1 100 ? -10.164 15.859 -1.354 1 97.44 100 GLY A N 1
ATOM 755 C CA . GLY A 1 100 ? -11.164 16.688 -0.687 1 97.44 100 GLY A CA 1
ATOM 756 C C . GLY A 1 100 ? -11.273 16.406 0.799 1 97.44 100 GLY A C 1
ATOM 757 O O . GLY A 1 100 ? -11.852 17.188 1.546 1 97.44 100 GLY A O 1
ATOM 758 N N . LEU A 1 101 ? -10.727 15.258 1.234 1 98.31 101 LEU A N 1
ATOM 759 C CA . LEU A 1 101 ? -10.703 15.023 2.674 1 98.31 101 LEU A CA 1
ATOM 760 C C . LEU A 1 101 ? -9.891 16.094 3.383 1 98.31 101 LEU A C 1
ATOM 762 O O . LEU A 1 101 ? -8.766 16.406 2.975 1 98.31 101 LEU A O 1
ATOM 766 N N . GLN A 1 102 ? -10.391 16.656 4.371 1 98.62 102 GLN A N 1
ATOM 767 C CA . GLN A 1 102 ? -9.695 17.609 5.223 1 98.62 102 GLN A CA 1
ATOM 768 C C . GLN A 1 102 ? -9.586 17.094 6.652 1 98.62 102 GLN A C 1
ATOM 770 O O . GLN A 1 102 ? -10.594 16.75 7.273 1 98.62 102 GLN A O 1
ATOM 775 N N . VAL A 1 103 ? -8.398 17.094 7.16 1 98.81 103 VAL A N 1
ATOM 776 C CA . VAL A 1 103 ? -8.188 16.609 8.523 1 98.81 103 VAL A CA 1
ATOM 777 C C . VAL A 1 103 ? -7.207 17.531 9.25 1 98.81 103 VAL A C 1
ATOM 779 O O . VAL A 1 103 ? -6.426 18.234 8.609 1 98.81 103 VAL A O 1
ATOM 782 N N . VAL A 1 104 ? -7.281 17.547 10.516 1 98.88 104 VAL A N 1
ATOM 783 C CA . VAL A 1 104 ? -6.16 17.953 11.359 1 98.88 104 VAL A CA 1
ATOM 784 C C . VAL A 1 104 ? -5.262 16.75 11.633 1 98.88 104 VAL A C 1
ATOM 786 O O . VAL A 1 104 ? -5.699 15.758 12.211 1 98.88 104 VAL A O 1
ATOM 789 N N . TRP A 1 105 ? -4.082 16.844 11.172 1 98.94 105 TRP A N 1
ATOM 790 C CA . TRP A 1 105 ? -3.098 15.781 11.352 1 98.94 105 TRP A CA 1
ATOM 791 C C . TRP A 1 105 ? -2.203 16.062 12.555 1 98.94 105 TRP A C 1
ATOM 793 O O . TRP A 1 105 ? -1.395 17 12.523 1 98.94 105 TRP A O 1
ATOM 803 N N . ARG A 1 106 ? -2.293 15.273 13.555 1 98.94 106 ARG A N 1
ATOM 804 C CA . ARG A 1 106 ? -1.45 15.375 14.742 1 98.94 106 ARG A CA 1
ATOM 805 C C . ARG A 1 106 ? -0.473 14.211 14.82 1 98.94 106 ARG A C 1
ATOM 807 O O . ARG A 1 106 ? -0.882 13.062 15.023 1 98.94 106 ARG A O 1
ATOM 814 N N . VAL A 1 107 ? 0.749 14.531 14.68 1 98.94 107 VAL A N 1
ATOM 815 C CA . VAL A 1 107 ? 1.812 13.547 14.852 1 98.94 107 VAL A CA 1
ATOM 816 C C . VAL A 1 107 ? 2.293 13.555 16.297 1 98.94 107 VAL A C 1
ATOM 818 O O . VAL A 1 107 ? 2.926 14.508 16.75 1 98.94 107 VAL A O 1
ATOM 821 N N . VAL A 1 108 ? 1.996 12.484 17.016 1 98.94 108 VAL A N 1
ATOM 822 C CA . VAL A 1 108 ? 2.352 12.352 18.438 1 98.94 108 VAL A CA 1
ATOM 823 C C . VAL A 1 108 ? 3.779 11.82 18.562 1 98.94 108 VAL A C 1
ATOM 825 O O . VAL A 1 108 ? 4.578 12.352 19.328 1 98.94 108 VAL A O 1
ATOM 828 N N . GLU A 1 109 ? 4.113 10.805 17.875 1 98.88 109 GLU A N 1
ATOM 829 C CA . GLU A 1 109 ? 5.445 10.242 17.703 1 98.88 109 GLU A CA 1
ATOM 830 C C . GLU A 1 109 ? 5.859 10.266 16.234 1 98.88 109 GLU A C 1
ATOM 832 O O . GLU A 1 109 ? 5.023 10.086 15.344 1 98.88 109 GLU A O 1
ATOM 837 N N . THR A 1 110 ? 7.215 10.469 15.992 1 98.94 110 THR A N 1
ATOM 838 C CA . THR A 1 110 ? 7.691 10.398 14.617 1 98.94 110 THR A CA 1
ATOM 839 C C . THR A 1 110 ? 7.059 9.227 13.883 1 98.94 110 THR A C 1
ATOM 841 O O . THR A 1 110 ? 7.102 8.094 14.359 1 98.94 110 THR A O 1
ATOM 844 N N . THR A 1 111 ? 6.363 9.586 12.812 1 98.94 111 THR A N 1
ATOM 845 C CA . THR A 1 111 ? 5.559 8.617 12.078 1 98.94 111 THR A CA 1
ATOM 846 C C . THR A 1 111 ? 6.16 8.344 10.703 1 98.94 111 THR A C 1
ATOM 848 O O . THR A 1 111 ? 6.516 9.273 9.977 1 98.94 111 THR A O 1
ATOM 851 N N . ARG A 1 112 ? 6.383 7.082 10.391 1 98.94 112 ARG A N 1
ATOM 852 C CA . ARG A 1 112 ? 6.875 6.633 9.094 1 98.94 112 ARG A CA 1
ATOM 853 C C . ARG A 1 112 ? 5.828 5.793 8.367 1 98.94 112 ARG A C 1
ATOM 855 O O . ARG A 1 112 ? 5.18 4.941 8.977 1 98.94 112 ARG A O 1
ATOM 862 N N . LYS A 1 113 ? 5.684 6.055 7.055 1 98.94 113 LYS A N 1
ATOM 863 C CA . LYS A 1 113 ? 4.695 5.324 6.266 1 98.94 113 LYS A CA 1
ATOM 864 C C . LYS A 1 113 ? 5.242 4.977 4.887 1 98.94 113 LYS A C 1
ATOM 866 O O . LYS A 1 113 ? 6.164 5.629 4.395 1 98.94 113 LYS A O 1
ATOM 871 N N . ILE A 1 114 ? 4.707 3.914 4.297 1 98.94 114 ILE A N 1
ATOM 872 C CA . ILE A 1 114 ? 4.738 3.705 2.852 1 98.94 114 ILE A CA 1
ATOM 873 C C . ILE A 1 114 ? 3.473 4.281 2.221 1 98.94 114 ILE A C 1
ATOM 875 O O . ILE A 1 114 ? 2.379 4.145 2.771 1 98.94 114 ILE A O 1
ATOM 879 N N . TRP A 1 115 ? 3.59 4.941 1.131 1 98.94 115 TRP A N 1
ATOM 880 C CA . TRP A 1 115 ? 2.438 5.562 0.487 1 98.94 115 TRP A CA 1
ATOM 881 C C . TRP A 1 115 ? 2.375 5.191 -0.992 1 98.94 115 TRP A C 1
ATOM 883 O O . TRP A 1 115 ? 3.4 4.891 -1.605 1 98.94 115 TRP A O 1
ATOM 893 N N . VAL A 1 116 ? 1.187 5.129 -1.548 1 98.94 116 VAL A N 1
ATOM 894 C CA . VAL A 1 116 ? 0.888 5.121 -2.977 1 98.94 116 VAL A CA 1
ATOM 895 C C . VAL A 1 116 ? -0.074 6.258 -3.311 1 98.94 116 VAL A C 1
ATOM 897 O O . VAL A 1 116 ? -1.11 6.414 -2.66 1 98.94 116 VAL A O 1
ATOM 900 N N . THR A 1 117 ? 0.272 7.059 -4.254 1 98.88 117 THR A N 1
ATOM 901 C CA . THR A 1 117 ? -0.623 8.117 -4.711 1 98.88 117 THR A CA 1
ATOM 902 C C . THR A 1 117 ? -1.01 7.91 -6.172 1 98.88 117 THR A C 1
ATOM 904 O O . THR A 1 117 ? -0.264 7.293 -6.934 1 98.88 117 THR A O 1
ATOM 907 N N . TYR A 1 118 ? -2.17 8.398 -6.52 1 98.88 118 TYR A N 1
ATOM 908 C CA . TYR A 1 118 ? -2.666 8.391 -7.895 1 98.88 118 TYR A CA 1
ATOM 909 C C . TYR A 1 118 ? -3.26 9.75 -8.266 1 98.88 118 TYR A C 1
ATOM 911 O O . TYR A 1 118 ? -4.105 10.281 -7.535 1 98.88 118 TYR A O 1
ATOM 919 N N . VAL A 1 119 ? -2.824 10.281 -9.328 1 97.81 119 VAL A N 1
ATOM 920 C CA . VAL A 1 119 ? -3.369 11.5 -9.914 1 97.81 119 VAL A CA 1
ATOM 921 C C . VAL A 1 119 ? -3.896 11.203 -11.32 1 97.81 119 VAL A C 1
ATOM 923 O O . VAL A 1 119 ? -3.121 10.906 -12.227 1 97.81 119 VAL A O 1
ATOM 926 N N . PRO A 1 120 ? -5.18 11.328 -11.516 1 95.12 120 PRO A N 1
ATOM 927 C CA . PRO A 1 120 ? -5.746 11.039 -12.836 1 95.12 120 PRO A CA 1
ATOM 928 C C . PRO A 1 120 ? -5.262 12.016 -13.914 1 95.12 120 PRO A C 1
ATOM 930 O O . PRO A 1 120 ? -4.719 13.07 -13.594 1 95.12 120 PRO A O 1
ATOM 933 N N . GLU A 1 121 ? -5.457 11.492 -15.094 1 86.25 121 GLU A N 1
ATOM 934 C CA . GLU A 1 121 ? -5.152 12.398 -16.203 1 86.25 121 GLU A CA 1
ATOM 935 C C . GLU A 1 121 ? -6.086 13.602 -16.203 1 86.25 121 GLU A C 1
ATOM 937 O O . GLU A 1 121 ? -7.277 13.477 -15.906 1 86.25 121 GLU A O 1
ATOM 942 N N . ALA A 1 122 ? -5.453 14.703 -16.344 1 74.12 122 ALA A N 1
ATOM 943 C CA . ALA A 1 122 ? -6.25 15.922 -16.406 1 74.12 122 ALA A CA 1
ATOM 944 C C . ALA A 1 122 ? -7.355 15.805 -17.453 1 74.12 122 ALA A C 1
ATOM 946 O O . ALA A 1 122 ? -7.176 15.164 -18.484 1 74.12 122 ALA A O 1
ATOM 947 N N . MET B 1 1 ? -23.094 10.266 0.066 1 50.66 1 MET B N 1
ATOM 948 C CA . MET B 1 1 ? -21.797 10.805 -0.373 1 50.66 1 MET B CA 1
ATOM 949 C C . MET B 1 1 ? -20.672 9.844 -0.03 1 50.66 1 MET B C 1
ATOM 951 O O . MET B 1 1 ? -20.734 9.133 0.977 1 50.66 1 MET B O 1
ATOM 955 N N . THR B 1 2 ? -19.953 9.328 -1.026 1 70.38 2 THR B N 1
ATOM 956 C CA . THR B 1 2 ? -18.922 8.328 -0.77 1 70.38 2 THR B CA 1
ATOM 957 C C . THR B 1 2 ? -17.938 8.82 0.283 1 70.38 2 THR B C 1
ATOM 959 O O . THR B 1 2 ? -17.547 9.992 0.275 1 70.38 2 THR B O 1
ATOM 962 N N . ALA B 1 3 ? -17.797 8.062 1.303 1 89.5 3 ALA B N 1
ATOM 963 C CA . ALA B 1 3 ? -16.844 8.398 2.357 1 89.5 3 ALA B CA 1
ATOM 964 C C . ALA B 1 3 ? -15.531 8.883 1.77 1 89.5 3 ALA B C 1
ATOM 966 O O . ALA B 1 3 ? -15.055 8.344 0.761 1 89.5 3 ALA B O 1
ATOM 967 N N . LYS B 1 4 ? -15.008 9.938 2.268 1 96.12 4 LYS B N 1
ATOM 968 C CA . LYS B 1 4 ? -13.773 10.523 1.756 1 96.12 4 LYS B CA 1
ATOM 969 C C . LYS B 1 4 ? -12.547 9.742 2.23 1 96.12 4 LYS B C 1
ATOM 971 O O . LYS B 1 4 ? -11.414 10.07 1.88 1 96.12 4 LYS B O 1
ATOM 976 N N . TYR B 1 5 ? -12.719 8.766 3.064 1 98.25 5 TYR B N 1
ATOM 977 C CA . TYR B 1 5 ? -11.609 7.934 3.51 1 98.25 5 TYR B CA 1
ATOM 978 C C . TYR B 1 5 ? -12.086 6.52 3.832 1 98.25 5 TYR B C 1
ATOM 980 O O . TYR B 1 5 ? -13.289 6.27 3.92 1 98.25 5 TYR B O 1
ATOM 988 N N . LEU B 1 6 ? -11.219 5.668 3.912 1 98.12 6 LEU B N 1
ATOM 989 C CA . LEU B 1 6 ? -11.453 4.281 4.285 1 98.12 6 LEU B CA 1
ATOM 990 C C . LEU B 1 6 ? -10.352 3.768 5.203 1 98.12 6 LEU B C 1
ATOM 992 O O . LEU B 1 6 ? -9.164 3.875 4.875 1 98.12 6 LEU B O 1
ATOM 996 N N . GLU B 1 7 ? -10.672 3.334 6.395 1 98.31 7 GLU B N 1
ATOM 997 C CA . GLU B 1 7 ? -9.758 2.543 7.215 1 98.31 7 GLU B CA 1
ATOM 998 C C . GLU B 1 7 ? -9.797 1.069 6.82 1 98.31 7 GLU B C 1
ATOM 1000 O O . GLU B 1 7 ? -10.859 0.439 6.871 1 98.31 7 GLU B O 1
ATOM 1005 N N . ILE B 1 8 ? -8.719 0.562 6.5 1 98.62 8 ILE B N 1
ATOM 1006 C CA . ILE B 1 8 ? -8.711 -0.806 5.992 1 98.62 8 ILE B CA 1
ATOM 1007 C C . ILE B 1 8 ? -8.258 -1.762 7.09 1 98.62 8 ILE B C 1
ATOM 1009 O O . ILE B 1 8 ? -7.16 -1.608 7.641 1 98.62 8 ILE B O 1
ATOM 1013 N N . ASN B 1 9 ? -9.07 -2.693 7.418 1 98.5 9 ASN B N 1
ATOM 1014 C CA . ASN B 1 9 ? -8.719 -3.834 8.258 1 98.5 9 ASN B CA 1
ATOM 1015 C C . ASN B 1 9 ? -8.508 -5.098 7.43 1 98.5 9 ASN B C 1
ATOM 1017 O O . ASN B 1 9 ? -9.469 -5.723 6.984 1 98.5 9 ASN B O 1
ATOM 1021 N N . ALA B 1 10 ? -7.277 -5.453 7.262 1 98.12 10 ALA B N 1
ATOM 1022 C CA . ALA B 1 10 ? -6.922 -6.555 6.371 1 98.12 10 ALA B CA 1
ATOM 1023 C C . ALA B 1 10 ? -7.445 -7.887 6.91 1 98.12 10 ALA B C 1
ATOM 1025 O O . ALA B 1 10 ? -7.609 -8.844 6.152 1 98.12 10 ALA B O 1
ATOM 1026 N N . LEU B 1 11 ? -7.602 -8.016 8.188 1 97.81 11 LEU B N 1
ATOM 1027 C CA . LEU B 1 11 ? -8.023 -9.273 8.797 1 97.81 11 LEU B CA 1
ATOM 1028 C C . LEU B 1 11 ? -9.539 -9.422 8.742 1 97.81 11 LEU B C 1
ATOM 1030 O O . LEU B 1 11 ? -10.062 -10.531 8.844 1 97.81 11 LEU B O 1
ATOM 1034 N N . ASN B 1 12 ? -10.211 -8.297 8.648 1 97.69 12 ASN B N 1
ATOM 1035 C CA . ASN B 1 12 ? -11.664 -8.25 8.539 1 97.69 12 ASN B CA 1
ATOM 1036 C C . ASN B 1 12 ? -12.125 -7.141 7.594 1 97.69 12 ASN B C 1
ATOM 1038 O O . ASN B 1 12 ? -12.664 -6.125 8.039 1 97.69 12 ASN B O 1
ATOM 1042 N N . PRO B 1 13 ? -12.039 -7.285 6.305 1 97.81 13 PRO B N 1
ATOM 1043 C CA . PRO B 1 13 ? -12.234 -6.215 5.324 1 97.81 13 PRO B CA 1
ATOM 1044 C C . PRO B 1 13 ? -13.68 -5.703 5.293 1 97.81 13 PRO B C 1
ATOM 1046 O O . PRO B 1 13 ? -13.938 -4.617 4.766 1 97.81 13 PRO B O 1
ATOM 1049 N N . GLY B 1 14 ? -14.578 -6.406 5.82 1 96.19 14 GLY B N 1
ATOM 1050 C CA . GLY B 1 14 ? -15.922 -5.898 6.016 1 96.19 14 GLY B CA 1
ATOM 1051 C C . GLY B 1 14 ? -16.797 -6.047 4.785 1 96.19 14 GLY B C 1
ATOM 1052 O O . GLY B 1 14 ? -17.844 -5.402 4.676 1 96.19 14 GLY B O 1
ATOM 1053 N N . VAL B 1 15 ? -16.391 -6.688 3.682 1 98 15 VAL B N 1
ATOM 1054 C CA . VAL B 1 15 ? -17.172 -7.02 2.494 1 98 15 VAL B CA 1
ATOM 1055 C C . VAL B 1 15 ? -17.031 -8.508 2.178 1 98 15 VAL B C 1
ATOM 1057 O O . VAL B 1 15 ? -16.156 -9.18 2.738 1 98 15 VAL B O 1
ATOM 1060 N N . GLU B 1 16 ? -17.828 -9.031 1.304 1 98.25 16 GLU B N 1
ATOM 1061 C CA . GLU B 1 16 ? -17.719 -10.43 0.901 1 98.25 16 GLU B CA 1
ATOM 1062 C C . GLU B 1 16 ? -16.609 -10.617 -0.127 1 98.25 16 GLU B C 1
ATOM 1064 O O . GLU B 1 16 ? -16.453 -9.805 -1.042 1 98.25 16 GLU B O 1
ATOM 1069 N N . PRO B 1 17 ? -15.906 -11.594 0.015 1 98.69 17 PRO B N 1
ATOM 1070 C CA . PRO B 1 17 ? -14.852 -11.859 -0.96 1 98.69 17 PRO B CA 1
ATOM 1071 C C . PRO B 1 17 ? -15.367 -12.539 -2.229 1 98.69 17 PRO B C 1
ATOM 1073 O O . PRO B 1 17 ? -16.453 -13.125 -2.219 1 98.69 17 PRO B O 1
ATOM 1076 N N . VAL B 1 18 ? -14.672 -12.406 -3.238 1 98.69 18 VAL B N 1
ATOM 1077 C CA . VAL B 1 18 ? -14.844 -13.164 -4.473 1 98.69 18 VAL B CA 1
ATOM 1078 C C . VAL B 1 18 ? -13.844 -14.32 -4.52 1 98.69 18 VAL B C 1
ATOM 1080 O O . VAL B 1 18 ? -12.648 -14.125 -4.285 1 98.69 18 VAL B O 1
ATOM 1083 N N . THR B 1 19 ? -14.273 -15.484 -4.836 1 98.75 19 THR B N 1
ATOM 1084 C CA . THR B 1 19 ? -13.391 -16.641 -4.922 1 98.75 19 THR B CA 1
ATOM 1085 C C . THR B 1 19 ? -12.664 -16.672 -6.262 1 98.75 19 THR B C 1
ATOM 1087 O O . THR B 1 19 ? -13.164 -16.141 -7.262 1 98.75 19 THR B O 1
ATOM 1090 N N . GLY B 1 20 ? -11.477 -17.219 -6.211 1 98.62 20 GLY B N 1
ATOM 1091 C CA . GLY B 1 20 ? -10.688 -17.391 -7.422 1 98.62 20 GLY B CA 1
ATOM 1092 C C . GLY B 1 20 ? -9.594 -18.438 -7.281 1 98.62 20 GLY B C 1
ATOM 1093 O O . GLY B 1 20 ? -9.539 -19.156 -6.285 1 98.62 20 GLY B O 1
ATOM 1094 N N . ALA B 1 21 ? -8.852 -18.562 -8.297 1 98.62 21 ALA B N 1
ATOM 1095 C CA . ALA B 1 21 ? -7.66 -19.406 -8.375 1 98.62 21 ALA B CA 1
ATOM 1096 C C . ALA B 1 21 ? -6.836 -19.078 -9.617 1 98.62 21 ALA B C 1
ATOM 1098 O O . ALA B 1 21 ? -7.367 -18.547 -10.594 1 98.62 21 ALA B O 1
ATOM 1099 N N . PRO B 1 22 ? -5.535 -19.375 -9.516 1 98.5 22 PRO B N 1
ATOM 1100 C CA . PRO B 1 22 ? -4.789 -19.219 -10.773 1 98.5 22 PRO B CA 1
ATOM 1101 C C . PRO B 1 22 ? -5.273 -20.172 -11.867 1 98.5 22 PRO B C 1
ATOM 1103 O O . PRO B 1 22 ? -6.004 -21.125 -11.578 1 98.5 22 PRO B O 1
ATOM 1106 N N . ASP B 1 23 ? -4.938 -19.781 -13.141 1 98.12 23 ASP B N 1
ATOM 1107 C CA . ASP B 1 23 ? -5.137 -20.719 -14.242 1 98.12 23 ASP B CA 1
ATOM 1108 C C . ASP B 1 23 ? -4.594 -22.094 -13.898 1 98.12 23 ASP B C 1
ATOM 1110 O O . ASP B 1 23 ? -3.404 -22.25 -13.609 1 98.12 23 ASP B O 1
ATOM 1114 N N . PRO B 1 24 ? -5.41 -23.078 -13.898 1 97.88 24 PRO B N 1
ATOM 1115 C CA . PRO B 1 24 ? -4.98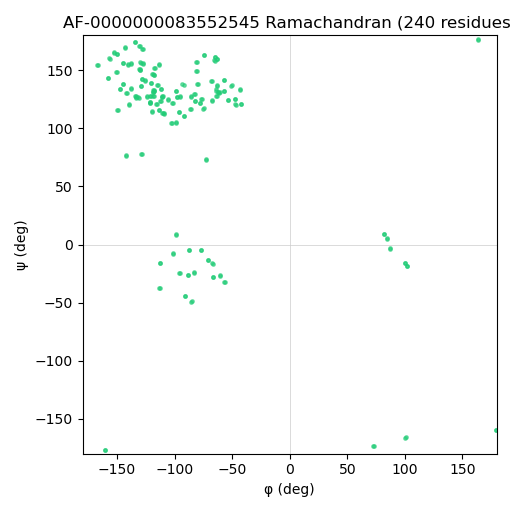 -24.406 -13.445 1 97.88 24 PRO B CA 1
ATOM 1116 C C . PRO B 1 24 ? -3.834 -24.969 -14.281 1 97.88 24 PRO B C 1
ATOM 1118 O O . PRO B 1 24 ? -3.041 -25.766 -13.789 1 97.88 24 PRO B O 1
ATOM 1121 N N . THR B 1 25 ? -3.689 -24.562 -15.578 1 98.31 25 THR B N 1
ATOM 1122 C CA . THR B 1 25 ? -2.633 -25.094 -16.438 1 98.31 25 THR B CA 1
ATOM 1123 C C . THR B 1 25 ? -1.27 -24.562 -16 1 98.31 25 THR B C 1
ATOM 1125 O O . THR B 1 25 ? -0.233 -25.094 -16.406 1 98.31 25 THR B O 1
ATOM 1128 N N . LEU B 1 26 ? -1.279 -23.562 -15.172 1 98.56 26 LEU B N 1
ATOM 1129 C CA . LEU B 1 26 ? -0.038 -22.953 -14.719 1 98.56 26 LEU B CA 1
ATOM 1130 C C . LEU B 1 26 ? 0.325 -23.422 -13.312 1 98.56 26 LEU B C 1
ATOM 1132 O O . LEU B 1 26 ? 1.403 -23.109 -12.805 1 98.56 26 LEU B O 1
ATOM 1136 N N . VAL B 1 27 ? -0.538 -24.172 -12.625 1 98.81 27 VAL B N 1
ATOM 1137 C CA . VAL B 1 27 ? -0.311 -24.656 -11.273 1 98.81 27 VAL B CA 1
ATOM 1138 C C . VAL B 1 27 ? 0.532 -25.938 -11.32 1 98.81 27 VAL B C 1
ATOM 1140 O O . VAL B 1 27 ? 0.219 -26.859 -12.07 1 98.81 27 VAL B O 1
ATOM 1143 N N . THR B 1 28 ? 1.555 -25.984 -10.57 1 98.75 28 THR B N 1
ATOM 1144 C CA . THR B 1 28 ? 2.457 -27.125 -10.609 1 98.75 28 THR B CA 1
ATOM 1145 C C . THR B 1 28 ? 2.387 -27.906 -9.297 1 98.75 28 THR B C 1
ATOM 1147 O O . THR B 1 28 ? 2.865 -29.047 -9.227 1 98.75 28 THR B O 1
ATOM 1150 N N . ASP B 1 29 ? 1.842 -27.328 -8.289 1 98.75 29 ASP B N 1
ATOM 1151 C CA . ASP B 1 29 ? 1.716 -27.984 -6.992 1 98.75 29 ASP B CA 1
ATOM 1152 C C . ASP B 1 29 ? 0.599 -27.359 -6.164 1 98.75 29 ASP B C 1
ATOM 1154 O O . ASP B 1 29 ? 0.405 -26.141 -6.195 1 98.75 29 ASP B O 1
ATOM 1158 N N . GLY B 1 30 ? -0.127 -28.203 -5.41 1 98.62 30 GLY B N 1
ATOM 1159 C CA . GLY B 1 30 ? -1.146 -27.734 -4.488 1 98.62 30 GLY B CA 1
ATOM 1160 C C . GLY B 1 30 ? -2.391 -27.219 -5.184 1 98.62 30 GLY B C 1
ATOM 1161 O O . GLY B 1 30 ? -2.635 -27.547 -6.348 1 98.62 30 GLY B O 1
ATOM 1162 N N . ASN B 1 31 ? -3.346 -26.641 -4.508 1 98.44 31 ASN B N 1
ATOM 1163 C CA . ASN B 1 31 ? -4.59 -26.016 -4.961 1 98.44 31 ASN B CA 1
ATOM 1164 C C . ASN B 1 31 ? -4.754 -24.609 -4.406 1 98.44 31 ASN B C 1
ATOM 1166 O O . ASN B 1 31 ? -5.539 -24.391 -3.482 1 98.44 31 ASN B O 1
ATOM 1170 N N . PRO B 1 32 ? -4.082 -23.688 -4.969 1 98.81 32 PRO B N 1
ATOM 1171 C CA . PRO B 1 32 ? -4.074 -22.328 -4.43 1 98.81 32 PRO B CA 1
ATOM 1172 C C . PRO B 1 32 ? -5.391 -21.578 -4.668 1 98.81 32 PRO B C 1
ATOM 1174 O O . PRO B 1 32 ? -5.43 -20.609 -5.43 1 98.81 32 PRO B O 1
ATOM 1177 N N . ALA B 1 33 ? -6.41 -21.953 -3.939 1 98.81 33 ALA B N 1
ATOM 1178 C CA . ALA B 1 33 ? -7.668 -21.203 -3.934 1 98.81 33 ALA B CA 1
ATOM 1179 C C . ALA B 1 33 ? -7.492 -19.844 -3.291 1 98.81 33 ALA B C 1
ATOM 1181 O O . ALA B 1 33 ? -6.789 -19.703 -2.287 1 98.81 33 ALA B O 1
ATOM 1182 N N . SER B 1 34 ? -8.164 -18.875 -3.902 1 98.88 34 SER B N 1
ATOM 1183 C CA . SER B 1 34 ? -7.953 -17.531 -3.383 1 98.88 34 SER B CA 1
ATOM 1184 C C . SER B 1 34 ? -9.273 -16.844 -3.062 1 98.88 34 SER B C 1
ATOM 1186 O O . SER B 1 34 ? -10.328 -17.25 -3.551 1 98.88 34 SER B O 1
ATOM 1188 N N . LEU B 1 35 ? -9.234 -15.906 -2.184 1 98.88 35 LEU B N 1
ATOM 1189 C CA . LEU B 1 35 ? -10.273 -14.93 -1.877 1 98.88 35 LEU B CA 1
ATOM 1190 C C . LEU B 1 35 ? -9.781 -13.516 -2.148 1 98.88 35 LEU B C 1
ATOM 1192 O O . LEU B 1 35 ? -8.648 -13.164 -1.807 1 98.88 35 LEU B O 1
ATOM 1196 N N . THR B 1 36 ? -10.578 -12.719 -2.842 1 98.88 36 THR B N 1
ATOM 1197 C CA . THR B 1 36 ? -10.273 -11.312 -3.086 1 98.88 36 THR B CA 1
ATOM 1198 C C . THR B 1 36 ? -11.383 -10.414 -2.529 1 98.88 36 THR B C 1
ATOM 1200 O O . THR B 1 36 ? -12.555 -10.609 -2.834 1 98.88 36 THR B O 1
ATOM 1203 N N . TRP B 1 37 ? -11.047 -9.523 -1.644 1 98.94 37 TRP B N 1
ATOM 1204 C CA . TRP B 1 37 ? -11.922 -8.445 -1.186 1 98.94 37 TRP B CA 1
ATOM 1205 C C . TRP B 1 37 ? -11.602 -7.137 -1.899 1 98.94 37 TRP B C 1
ATOM 1207 O O . TRP B 1 37 ? -10.57 -6.52 -1.631 1 98.94 37 TRP B O 1
ATOM 1217 N N . ASP B 1 3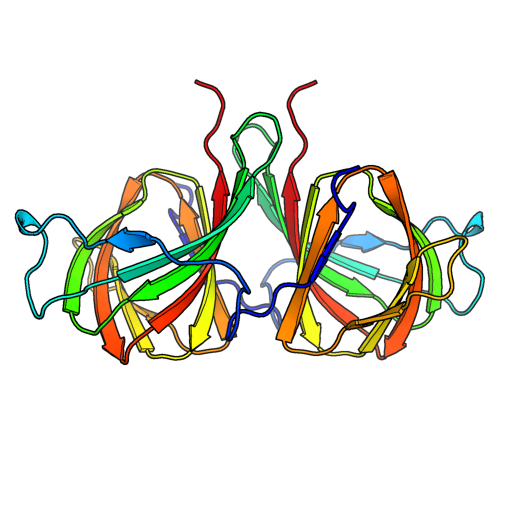8 ? -12.375 -6.742 -2.789 1 98.69 38 ASP B N 1
ATOM 1218 C CA . ASP B 1 38 ? -12.211 -5.461 -3.467 1 98.69 38 ASP B CA 1
ATOM 1219 C C . ASP B 1 38 ? -12.695 -4.309 -2.592 1 98.69 38 ASP B C 1
ATOM 1221 O O . ASP B 1 38 ? -13.867 -4.25 -2.225 1 98.69 38 ASP B O 1
ATOM 1225 N N . LEU B 1 39 ? -11.812 -3.377 -2.305 1 98.62 39 LEU B N 1
ATOM 1226 C CA . LEU B 1 39 ? -12.172 -2.426 -1.258 1 98.62 39 LEU B CA 1
ATOM 1227 C C . LEU B 1 39 ? -12.352 -1.026 -1.835 1 98.62 39 LEU B C 1
ATOM 1229 O O . LEU B 1 39 ? -13.148 -0.235 -1.316 1 98.62 39 LEU B O 1
ATOM 1233 N N . ASP B 1 40 ? -11.547 -0.598 -2.818 1 98.31 40 ASP B N 1
ATOM 1234 C CA . ASP B 1 40 ? -11.695 0.726 -3.416 1 98.31 40 ASP B CA 1
ATOM 1235 C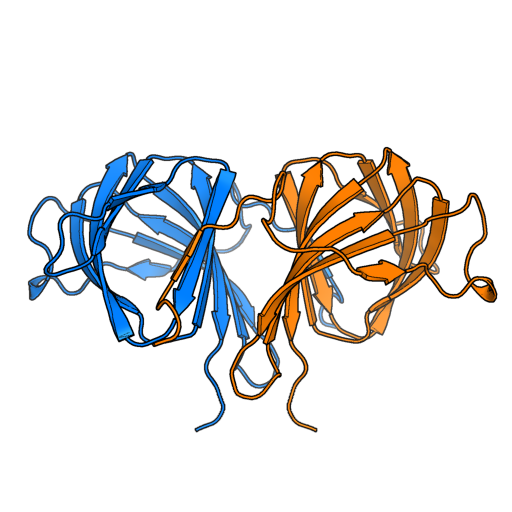 C . ASP B 1 40 ? -11.234 0.723 -4.875 1 98.31 40 ASP B C 1
ATOM 1237 O O . ASP B 1 40 ? -10.383 -0.079 -5.262 1 98.31 40 ASP B O 1
ATOM 1241 N N . ARG B 1 41 ? -11.812 1.5 -5.633 1 98.06 41 ARG B N 1
ATOM 1242 C CA . ARG B 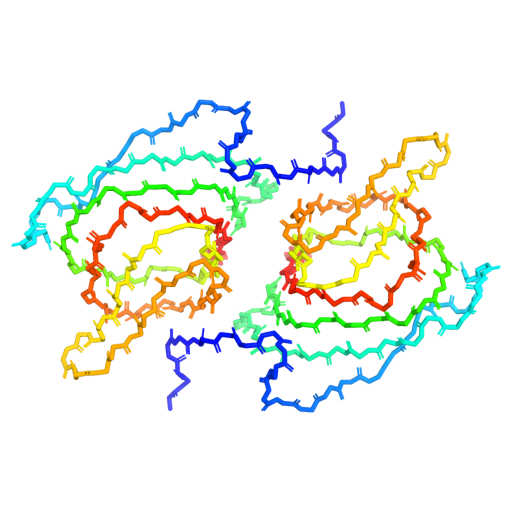1 41 ? -11.508 1.746 -7.039 1 98.06 41 ARG B CA 1
ATOM 1243 C C . ARG B 1 41 ? -11.68 3.221 -7.387 1 98.06 41 ARG B C 1
ATOM 1245 O O . ARG B 1 41 ? -12.68 3.84 -7.008 1 98.06 41 ARG B O 1
ATOM 1252 N N . THR B 1 42 ? -10.625 3.762 -8.055 1 97.81 42 THR B N 1
ATOM 1253 C CA . THR B 1 42 ? -10.773 5.152 -8.469 1 97.81 42 THR B CA 1
ATOM 1254 C C . THR B 1 42 ? -11.891 5.293 -9.508 1 97.81 42 THR B C 1
ATOM 1256 O O . THR B 1 42 ? -12.227 4.324 -10.188 1 97.81 42 THR B O 1
ATOM 1259 N N . PRO B 1 43 ? -12.469 6.516 -9.656 1 95.31 43 PRO B N 1
ATOM 1260 C CA . PRO B 1 43 ? -13.602 6.707 -10.555 1 95.31 43 PRO B CA 1
ATOM 1261 C C . PRO B 1 43 ? -13.305 6.281 -11.984 1 95.31 43 PRO B C 1
ATOM 1263 O O . PRO B 1 43 ? -14.195 5.793 -12.688 1 95.31 43 PRO B O 1
ATOM 1266 N N . ASP B 1 44 ? -12.07 6.41 -12.453 1 96.31 44 ASP B N 1
ATOM 1267 C CA . ASP B 1 44 ? -11.719 6.059 -13.82 1 96.31 44 ASP B CA 1
ATOM 1268 C C . ASP B 1 44 ? -11.344 4.582 -13.93 1 96.31 44 ASP B C 1
ATOM 1270 O O . ASP B 1 44 ? -11.008 4.102 -15.016 1 96.31 44 ASP B O 1
ATOM 1274 N N . GLY B 1 45 ? -11.312 3.92 -12.812 1 97 45 GLY B N 1
ATOM 1275 C CA . GLY B 1 45 ? -11.102 2.48 -12.805 1 97 45 GLY B CA 1
ATOM 1276 C C . GLY B 1 45 ? -9.648 2.084 -12.93 1 97 45 GLY B C 1
ATOM 1277 O O . GLY B 1 45 ? -9.328 0.9 -13.039 1 97 45 GLY B O 1
ATOM 1278 N N . ARG B 1 46 ? -8.688 2.99 -12.859 1 98.06 46 ARG B N 1
ATOM 1279 C CA . ARG B 1 46 ? -7.301 2.701 -13.195 1 98.06 46 ARG B CA 1
ATOM 1280 C C . ARG B 1 46 ? -6.535 2.191 -11.984 1 98.06 46 ARG B C 1
ATOM 1282 O O . ARG B 1 46 ? -5.496 1.54 -12.125 1 98.06 46 ARG B O 1
ATOM 1289 N N . VAL B 1 47 ? -7.02 2.6 -10.797 1 98.75 47 VAL B N 1
ATOM 1290 C CA . VAL B 1 47 ? -6.391 2.131 -9.57 1 98.75 47 VAL B CA 1
ATOM 1291 C C . VAL B 1 47 ? -7.402 1.342 -8.742 1 98.75 47 VAL B C 1
ATOM 1293 O O . VAL B 1 47 ? -8.539 1.785 -8.547 1 98.75 47 VAL B O 1
ATOM 1296 N N . GLU B 1 48 ? -7.059 0.224 -8.289 1 98.75 48 GLU B N 1
ATOM 1297 C CA . GLU B 1 48 ? -7.852 -0.598 -7.379 1 98.75 48 GLU B CA 1
ATOM 1298 C C . GLU B 1 48 ? -7.02 -1.065 -6.188 1 98.75 48 GLU B C 1
ATOM 1300 O O . GLU B 1 48 ? -5.797 -1.201 -6.293 1 98.75 48 GLU B O 1
ATOM 1305 N N . THR B 1 49 ? -7.664 -1.274 -5.09 1 98.94 49 THR B N 1
ATOM 1306 C CA . THR B 1 49 ? -6.992 -1.807 -3.908 1 98.94 49 THR B CA 1
ATOM 1307 C C . THR B 1 49 ? -7.922 -2.73 -3.125 1 98.94 49 THR B C 1
ATOM 1309 O O . THR B 1 49 ? -9.148 -2.635 -3.248 1 98.94 49 THR B O 1
ATOM 1312 N N . GLY B 1 5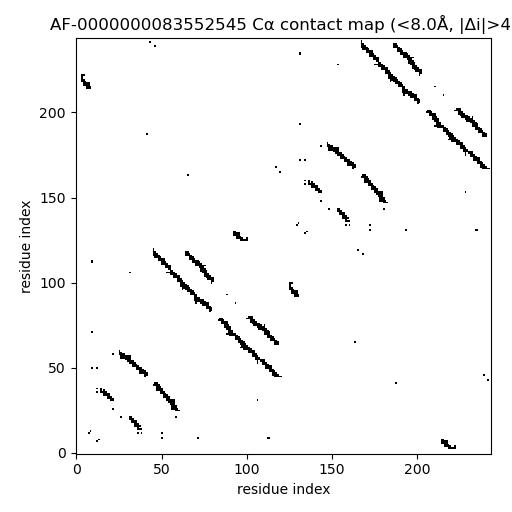0 ? -7.336 -3.594 -2.389 1 98.88 50 GLY B N 1
ATOM 1313 C CA . GLY B 1 50 ? -8.086 -4.551 -1.588 1 98.88 50 GLY B CA 1
ATOM 1314 C C . GLY B 1 50 ? -7.191 -5.504 -0.812 1 98.88 50 GLY B C 1
ATOM 1315 O O . GLY B 1 50 ? -6.055 -5.168 -0.481 1 98.88 50 GLY B O 1
ATOM 1316 N N . VAL B 1 51 ? -7.754 -6.594 -0.429 1 98.94 51 VAL B N 1
ATOM 1317 C CA . VAL B 1 51 ? -7.082 -7.676 0.281 1 98.94 51 VAL B CA 1
ATOM 1318 C C . VAL B 1 51 ? -7.184 -8.969 -0.529 1 98.94 51 VAL B C 1
ATOM 1320 O O . VAL B 1 51 ? -8.188 -9.203 -1.207 1 98.94 51 VAL B O 1
ATOM 1323 N N . TRP B 1 52 ? -6.188 -9.68 -0.579 1 98.94 52 TRP B N 1
ATOM 1324 C CA . TRP B 1 52 ? -6.129 -10.969 -1.255 1 98.94 52 TRP B CA 1
ATOM 1325 C C . TRP B 1 52 ? -5.559 -12.047 -0.332 1 98.94 52 TRP B C 1
ATOM 1327 O O . TRP B 1 52 ? -4.586 -11.797 0.386 1 98.94 52 TRP B O 1
ATOM 1337 N N . GLU B 1 53 ? -6.109 -13.188 -0.293 1 98.94 53 GLU B N 1
ATOM 1338 C CA . GLU B 1 53 ? -5.625 -14.359 0.431 1 98.94 53 GLU B CA 1
ATOM 1339 C C . GLU B 1 53 ? -5.559 -15.578 -0.479 1 98.94 53 GLU B C 1
ATOM 1341 O O . GLU B 1 53 ? -6.449 -15.805 -1.302 1 98.94 53 GLU B O 1
ATOM 1346 N N . VAL B 1 54 ? -4.59 -16.359 -0.306 1 98.94 54 VAL B N 1
ATOM 1347 C CA . VAL B 1 54 ? -4.461 -17.531 -1.174 1 98.94 54 VAL B CA 1
ATOM 1348 C C . VAL B 1 54 ? -3.898 -18.703 -0.379 1 98.94 54 VAL B C 1
ATOM 1350 O O . VAL B 1 54 ? -3.004 -18.531 0.453 1 98.94 54 VAL B O 1
ATOM 1353 N N . ALA B 1 55 ? -4.391 -19.891 -0.546 1 98.94 55 ALA B N 1
ATOM 1354 C CA . ALA B 1 55 ? -3.971 -21.125 0.109 1 98.94 55 ALA B CA 1
ATOM 1355 C C . ALA B 1 55 ? -2.65 -21.625 -0.466 1 98.94 55 ALA B C 1
ATOM 1357 O O . ALA B 1 55 ? -2.236 -21.203 -1.549 1 98.94 55 ALA B O 1
ATOM 1358 N N . PRO B 1 56 ? -1.973 -22.516 0.214 1 98.94 56 PRO B N 1
ATOM 1359 C CA . PRO B 1 56 ? -0.688 -23.062 -0.242 1 98.94 56 PRO B CA 1
ATOM 1360 C C . PRO B 1 56 ? -0.775 -23.703 -1.621 1 98.94 56 PRO B C 1
ATOM 1362 O O . PRO B 1 56 ? -1.764 -24.375 -1.931 1 98.94 56 PRO B O 1
ATOM 1365 N N . GLY B 1 57 ? 0.166 -23.562 -2.443 1 98.94 57 GLY B N 1
ATOM 1366 C CA . GLY B 1 57 ? 0.318 -24.062 -3.805 1 98.94 57 GLY B CA 1
ATOM 1367 C C . GLY B 1 57 ? 1.41 -23.344 -4.578 1 98.94 57 GLY B C 1
ATOM 1368 O O . GLY B 1 57 ? 2.113 -22.484 -4.023 1 98.94 57 GLY B O 1
ATOM 1369 N N . THR B 1 58 ? 1.658 -23.781 -5.82 1 98.94 58 THR B N 1
ATOM 1370 C CA . THR B 1 58 ? 2.707 -23.219 -6.656 1 98.94 58 THR B CA 1
ATOM 1371 C C . THR B 1 58 ? 2.221 -23.047 -8.094 1 98.94 58 THR B C 1
ATOM 1373 O O . THR B 1 58 ? 1.573 -23.938 -8.641 1 98.94 58 THR B O 1
ATOM 1376 N N . TRP B 1 59 ? 2.467 -21.938 -8.703 1 98.94 59 TRP B N 1
ATOM 1377 C CA . TRP B 1 59 ? 2.131 -21.703 -10.102 1 98.94 59 TRP B CA 1
ATOM 1378 C C . TRP B 1 59 ? 3.072 -20.672 -10.719 1 98.94 59 TRP B C 1
ATOM 1380 O O . TRP B 1 59 ? 3.816 -19.984 -10.008 1 98.94 59 TRP B O 1
ATOM 1390 N N . THR B 1 60 ? 3.102 -20.562 -12.023 1 98.81 60 THR B N 1
ATOM 1391 C CA . THR B 1 60 ? 3.799 -19.484 -12.719 1 98.81 60 THR B CA 1
ATOM 1392 C C . THR B 1 60 ? 2.902 -18.25 -12.844 1 98.81 60 THR B C 1
ATOM 1394 O O . THR B 1 60 ? 1.768 -18.359 -13.32 1 98.81 60 THR B O 1
ATOM 1397 N N . PHE B 1 61 ? 3.381 -17.156 -12.43 1 98.69 61 PHE B N 1
ATOM 1398 C CA . PHE B 1 61 ? 2.654 -15.891 -12.438 1 98.69 61 PHE B CA 1
ATOM 1399 C C . PHE B 1 61 ? 3.355 -14.867 -13.32 1 98.69 61 PHE B C 1
ATOM 1401 O O . PHE B 1 61 ? 4.578 -14.727 -13.273 1 98.69 61 PHE B O 1
ATOM 1408 N N . THR B 1 62 ? 2.633 -14.227 -14.141 1 98.62 62 THR B N 1
ATOM 1409 C CA . THR B 1 62 ? 3.117 -13.094 -14.922 1 98.62 62 THR B CA 1
ATOM 1410 C C . THR B 1 62 ? 2.381 -11.812 -14.531 1 98.62 62 THR B C 1
ATOM 1412 O O . THR B 1 62 ? 1.152 -11.75 -14.617 1 98.62 62 THR B O 1
ATOM 1415 N N . ALA B 1 63 ? 3.156 -10.836 -14.086 1 98.56 63 ALA B N 1
ATOM 1416 C CA . ALA B 1 63 ? 2.547 -9.547 -13.758 1 98.56 63 ALA B CA 1
ATOM 1417 C C . ALA B 1 63 ? 2.02 -8.852 -15.008 1 98.56 63 ALA B C 1
ATOM 1419 O O . ALA B 1 63 ? 2.781 -8.57 -15.938 1 98.56 63 ALA B O 1
ATOM 1420 N N . GLU B 1 64 ? 0.784 -8.555 -14.977 1 97.44 64 GLU B N 1
ATOM 1421 C CA . GLU B 1 64 ? 0.161 -7.922 -16.141 1 97.44 64 GLU B CA 1
ATOM 1422 C C . GLU B 1 64 ? 0.134 -6.402 -16 1 97.44 64 GLU B C 1
ATOM 1424 O O . GLU B 1 64 ? 0.041 -5.684 -17 1 97.44 64 GLU B O 1
ATOM 1429 N N . CYS B 1 65 ? 0.173 -5.922 -14.797 1 98.19 65 CYS B N 1
ATOM 1430 C CA . CYS B 1 65 ? 0.114 -4.496 -14.508 1 98.19 65 CYS B CA 1
ATOM 1431 C C . CYS B 1 65 ? 1.01 -4.141 -13.328 1 98.19 65 CYS B C 1
ATOM 1433 O O . CYS B 1 65 ? 1.63 -5.023 -12.727 1 98.19 65 CYS B O 1
ATOM 1435 N N . TRP B 1 66 ? 1.157 -2.83 -13.172 1 98.62 66 TRP B N 1
ATOM 1436 C CA . TRP B 1 66 ? 1.842 -2.35 -11.969 1 98.62 66 TRP B CA 1
ATOM 1437 C C . TRP B 1 66 ? 1.08 -2.746 -10.711 1 98.62 66 TRP B C 1
ATOM 1439 O O . TRP B 1 66 ? -0.142 -2.594 -10.641 1 98.62 66 TRP B O 1
ATOM 1449 N N . GLU B 1 67 ? 1.77 -3.311 -9.734 1 98.88 67 GLU B N 1
ATOM 1450 C CA . GLU B 1 67 ? 1.159 -3.674 -8.461 1 98.88 67 GLU B CA 1
ATOM 1451 C C . GLU B 1 67 ? 2.156 -3.537 -7.309 1 98.88 67 GLU B C 1
ATOM 1453 O O . GLU B 1 67 ? 3.316 -3.93 -7.438 1 98.88 67 GLU B O 1
ATOM 1458 N N . ILE B 1 68 ? 1.761 -2.941 -6.23 1 98.94 68 ILE B N 1
ATOM 1459 C CA . ILE B 1 68 ? 2.496 -3.031 -4.973 1 98.94 68 ILE B CA 1
ATOM 1460 C C . ILE B 1 68 ? 1.686 -3.834 -3.959 1 98.94 68 ILE B C 1
ATOM 1462 O O . ILE B 1 68 ? 0.464 -3.686 -3.873 1 98.94 68 ILE B O 1
ATOM 1466 N N . MET B 1 69 ? 2.318 -4.77 -3.26 1 98.94 69 MET B N 1
ATOM 1467 C CA . MET B 1 69 ? 1.643 -5.609 -2.273 1 98.94 69 MET B CA 1
ATOM 1468 C C . MET B 1 69 ? 2.352 -5.539 -0.924 1 98.94 69 MET B C 1
ATOM 1470 O O . MET B 1 69 ? 3.578 -5.438 -0.867 1 98.94 69 MET B O 1
ATOM 1474 N N . HIS B 1 70 ? 1.618 -5.516 0.091 1 98.88 70 HIS B N 1
ATOM 1475 C CA . HIS B 1 70 ? 2.037 -5.586 1.486 1 98.88 70 HIS B CA 1
ATOM 1476 C C . HIS B 1 70 ? 1.56 -6.879 2.139 1 98.88 70 HIS B C 1
ATOM 1478 O O . HIS B 1 70 ? 0.355 -7.098 2.287 1 98.88 70 HIS B O 1
ATOM 1484 N N . ILE B 1 71 ? 2.469 -7.723 2.545 1 98.94 71 ILE B N 1
ATOM 1485 C CA . ILE B 1 71 ? 2.092 -9 3.135 1 98.94 71 ILE B CA 1
ATOM 1486 C C . ILE B 1 71 ? 1.621 -8.781 4.574 1 98.94 71 ILE B C 1
ATOM 1488 O O . ILE B 1 71 ? 2.316 -8.156 5.371 1 98.94 71 ILE B O 1
ATOM 1492 N N . VAL B 1 72 ? 0.475 -9.234 4.855 1 98.75 72 VAL B N 1
ATOM 1493 C CA . VAL B 1 72 ? -0.155 -9.125 6.164 1 98.75 72 VAL B CA 1
ATOM 1494 C C . VAL B 1 72 ? 0.192 -10.344 7.016 1 98.75 72 VAL B C 1
ATOM 1496 O O . VAL B 1 72 ? 0.475 -10.219 8.211 1 98.75 72 VAL B O 1
ATOM 1499 N N . SER B 1 73 ? 0.129 -11.531 6.434 1 98.81 73 SER B N 1
ATOM 1500 C CA . SER B 1 73 ? 0.434 -12.797 7.09 1 98.81 73 SER B CA 1
ATOM 1501 C C . SER B 1 73 ? 0.822 -13.867 6.078 1 98.81 73 SER B C 1
ATOM 1503 O O . SER B 1 73 ? 0.508 -13.75 4.891 1 98.81 73 SER B O 1
ATOM 1505 N N . GLY B 1 74 ? 1.521 -14.922 6.617 1 98.88 74 GLY B N 1
ATOM 1506 C CA . GLY B 1 74 ? 1.853 -16.078 5.801 1 98.88 74 GLY B CA 1
ATOM 1507 C C . GLY B 1 74 ? 3.285 -16.062 5.301 1 98.88 74 GLY B C 1
ATOM 1508 O O . GLY B 1 74 ? 4.137 -15.375 5.863 1 98.88 74 GLY B O 1
ATOM 1509 N N . HIS B 1 75 ? 3.523 -16.906 4.367 1 98.94 75 HIS B N 1
ATOM 1510 C CA . HIS B 1 75 ? 4.852 -17.141 3.818 1 98.94 75 HIS B CA 1
ATOM 1511 C C . HIS B 1 75 ? 4.773 -17.562 2.35 1 98.94 75 HIS B C 1
ATOM 1513 O O . HIS B 1 75 ? 4.152 -18.562 2.016 1 98.94 75 HIS B O 1
ATOM 1519 N N . SER B 1 76 ? 5.32 -16.734 1.449 1 98.94 76 SER B N 1
ATOM 1520 C CA . SER B 1 76 ? 5.398 -17 0.017 1 98.94 76 SER B CA 1
ATOM 1521 C C . SER B 1 76 ? 6.812 -16.797 -0.511 1 98.94 76 SER B C 1
ATOM 1523 O O . SER B 1 76 ? 7.621 -16.109 0.118 1 98.94 76 SER B O 1
ATOM 1525 N N . GLU B 1 77 ? 7.066 -17.406 -1.541 1 98.94 77 GLU B N 1
ATOM 1526 C CA . GLU B 1 77 ? 8.344 -17.281 -2.238 1 98.94 77 GLU B CA 1
ATOM 1527 C C . GLU B 1 77 ? 8.133 -17.031 -3.73 1 98.94 77 GLU B C 1
ATOM 1529 O O . GLU B 1 77 ? 7.379 -17.75 -4.383 1 98.94 77 GLU B O 1
ATOM 1534 N N . LEU B 1 78 ? 8.734 -15.977 -4.227 1 98.94 78 LEU B N 1
ATOM 1535 C CA . LEU B 1 78 ? 8.695 -15.648 -5.648 1 98.94 78 LEU B CA 1
ATOM 1536 C C . LEU B 1 78 ? 10.055 -15.875 -6.297 1 98.94 78 LEU B C 1
ATOM 1538 O O . LEU B 1 78 ? 11.023 -15.18 -5.98 1 98.94 78 LEU B O 1
ATOM 1542 N N . THR B 1 79 ? 10.141 -16.828 -7.156 1 98.88 79 THR B N 1
ATOM 1543 C CA . THR B 1 79 ? 11.367 -17.078 -7.906 1 98.88 79 THR B CA 1
ATOM 1544 C C . THR B 1 79 ? 11.219 -16.609 -9.352 1 98.88 79 THR B C 1
ATOM 1546 O O . THR B 1 79 ? 10.297 -17.031 -10.055 1 98.88 79 THR B O 1
ATOM 1549 N N . GLU B 1 80 ? 12.164 -15.727 -9.773 1 98.25 80 GLU B N 1
ATOM 1550 C CA . GLU B 1 80 ? 12.109 -15.234 -11.148 1 98.25 80 GLU B CA 1
ATOM 1551 C C . GLU B 1 80 ? 12.305 -16.359 -12.148 1 98.25 80 GLU B C 1
ATOM 1553 O O . GLU B 1 80 ? 13.25 -17.156 -12.031 1 98.25 80 GLU B O 1
ATOM 1558 N N . VAL B 1 81 ? 11.367 -16.438 -13.086 1 97.81 81 VAL B N 1
ATOM 1559 C CA . VAL B 1 81 ? 11.445 -17.5 -14.078 1 97.81 81 VAL B CA 1
ATOM 1560 C C . VAL B 1 81 ? 12.781 -17.422 -14.82 1 97.81 81 VAL B C 1
ATOM 1562 O O . VAL B 1 81 ? 13.195 -16.344 -15.25 1 97.81 81 VAL B O 1
ATOM 1565 N N . GLY B 1 82 ? 13.422 -18.531 -14.938 1 96.5 82 GLY B N 1
ATOM 1566 C CA . GLY B 1 82 ? 14.672 -18.609 -15.672 1 96.5 82 GLY B CA 1
ATOM 1567 C C . GLY B 1 82 ? 15.883 -18.281 -14.828 1 96.5 82 GLY B C 1
ATOM 1568 O O . GLY B 1 82 ? 17.016 -18.25 -15.328 1 96.5 82 GLY B O 1
ATOM 1569 N N . THR B 1 83 ? 15.648 -17.906 -13.586 1 97 83 THR B N 1
ATOM 1570 C CA . THR B 1 83 ? 16.766 -17.609 -12.688 1 97 83 THR B CA 1
ATOM 1571 C C . THR B 1 83 ? 16.594 -18.328 -11.359 1 97 83 THR B C 1
ATOM 1573 O O . THR B 1 83 ? 15.594 -19.031 -11.141 1 97 83 THR B O 1
ATOM 1576 N N . ASP B 1 84 ? 17.625 -18.297 -10.523 1 97.12 84 ASP B N 1
ATOM 1577 C CA . ASP B 1 84 ? 17.547 -18.859 -9.172 1 97.12 84 ASP B CA 1
ATOM 1578 C C . ASP B 1 84 ? 17.281 -17.766 -8.141 1 97.12 84 ASP B C 1
ATOM 1580 O O . ASP B 1 84 ? 17.328 -18.016 -6.934 1 97.12 84 ASP B O 1
ATOM 1584 N N . LYS B 1 85 ? 16.984 -16.547 -8.57 1 97.19 85 LYS B N 1
ATOM 1585 C CA . LYS B 1 85 ? 16.719 -15.438 -7.652 1 97.19 85 LYS B CA 1
ATOM 1586 C C . LYS B 1 85 ? 15.344 -15.562 -7.016 1 97.19 85 LYS B C 1
ATOM 1588 O O . LYS B 1 85 ? 14.328 -15.547 -7.719 1 97.19 85 LYS B O 1
ATOM 1593 N N . THR B 1 86 ? 15.312 -15.719 -5.699 1 98.75 86 THR B N 1
ATOM 1594 C CA . THR B 1 86 ? 14.078 -15.938 -4.961 1 98.75 86 THR B CA 1
ATOM 1595 C C . THR B 1 86 ? 13.867 -14.836 -3.924 1 98.75 86 THR B C 1
ATOM 1597 O O . THR B 1 86 ? 14.781 -14.5 -3.172 1 98.75 86 THR B O 1
ATOM 1600 N N . THR B 1 87 ? 12.742 -14.234 -3.941 1 98.75 87 THR B N 1
ATOM 1601 C CA . THR B 1 87 ? 12.305 -13.305 -2.908 1 98.75 87 THR B CA 1
ATOM 1602 C C . THR B 1 87 ? 11.398 -14 -1.9 1 98.75 87 THR B C 1
ATOM 1604 O O . THR B 1 87 ? 10.43 -14.664 -2.283 1 98.75 87 THR B O 1
ATOM 1607 N N . VAL B 1 88 ? 11.68 -13.922 -0.667 1 98.88 88 VAL B N 1
ATOM 1608 C CA . VAL B 1 88 ? 10.852 -14.477 0.4 1 98.88 88 VAL B CA 1
ATOM 1609 C C . VAL B 1 88 ? 9.922 -13.391 0.951 1 98.88 88 VAL B C 1
ATOM 1611 O O . VAL B 1 88 ? 10.375 -12.297 1.306 1 98.88 88 VAL B O 1
ATOM 1614 N N . LEU B 1 89 ? 8.641 -13.68 1 1 98.88 89 LEU B N 1
ATOM 1615 C CA . LEU B 1 89 ? 7.617 -12.75 1.483 1 98.88 89 LEU B CA 1
ATOM 1616 C C . LEU B 1 89 ? 7.004 -13.25 2.787 1 98.88 89 LEU B C 1
ATOM 1618 O O . LEU B 1 89 ? 6.5 -14.375 2.85 1 98.88 89 LEU B O 1
ATOM 1622 N N . ARG B 1 90 ? 7.078 -12.438 3.791 1 98.75 90 ARG B N 1
ATOM 1623 C CA . ARG B 1 90 ? 6.469 -12.656 5.098 1 98.75 90 ARG B CA 1
ATOM 1624 C C . ARG B 1 90 ? 5.754 -11.398 5.59 1 98.75 90 ARG B C 1
ATOM 1626 O O . ARG B 1 90 ? 5.816 -10.352 4.941 1 98.75 90 ARG B O 1
ATOM 1633 N N . ALA B 1 91 ? 5.062 -11.57 6.746 1 98.5 91 ALA B N 1
ATOM 1634 C CA . ALA B 1 91 ? 4.387 -10.398 7.305 1 98.5 91 ALA B CA 1
ATOM 1635 C C . ALA B 1 91 ? 5.316 -9.195 7.336 1 98.5 91 ALA B C 1
ATOM 1637 O O . ALA B 1 91 ? 6.457 -9.289 7.797 1 98.5 91 ALA B O 1
ATOM 1638 N N . GLY B 1 92 ? 4.895 -8.109 6.738 1 97.81 92 GLY B N 1
ATOM 1639 C CA . GLY B 1 92 ? 5.668 -6.879 6.723 1 97.81 92 GLY B CA 1
ATOM 1640 C C . GLY B 1 92 ? 6.391 -6.645 5.406 1 97.81 92 GLY B C 1
ATOM 1641 O O . GLY B 1 92 ? 6.828 -5.527 5.125 1 97.81 92 GLY B O 1
ATOM 1642 N N . SER B 1 93 ? 6.578 -7.727 4.57 1 98.69 93 SER B N 1
ATOM 1643 C CA . SER B 1 93 ? 7.215 -7.559 3.268 1 98.69 93 SER B CA 1
ATOM 1644 C C . SER B 1 93 ? 6.395 -6.648 2.359 1 98.69 93 SER B C 1
ATOM 1646 O O . SER B 1 93 ? 5.164 -6.719 2.354 1 98.69 93 SER B O 1
ATOM 1648 N N . VAL B 1 94 ? 7.07 -5.781 1.689 1 98.88 94 VAL B N 1
ATOM 1649 C CA . VAL B 1 94 ? 6.488 -4.934 0.654 1 98.88 94 VAL B CA 1
ATOM 1650 C C . VAL B 1 94 ? 7.207 -5.168 -0.672 1 98.88 94 VAL B C 1
ATOM 1652 O O . VAL B 1 94 ? 8.438 -5.074 -0.745 1 98.88 94 VAL B O 1
ATOM 1655 N N . PHE B 1 95 ? 6.48 -5.539 -1.669 1 98.88 95 PHE B N 1
ATOM 1656 C CA . PHE B 1 95 ? 7.02 -5.957 -2.957 1 98.88 95 PHE B CA 1
ATOM 1657 C C . PHE B 1 95 ? 6.266 -5.293 -4.102 1 98.88 95 PHE B C 1
ATOM 1659 O O . PHE B 1 95 ? 5.035 -5.316 -4.137 1 98.88 95 PHE B O 1
ATOM 1666 N N . LEU B 1 96 ? 6.992 -4.645 -4.984 1 98.88 96 LEU B N 1
ATOM 1667 C CA . LEU B 1 96 ? 6.43 -3.973 -6.148 1 98.88 96 LEU B CA 1
ATOM 1668 C C . LEU B 1 96 ? 6.816 -4.699 -7.434 1 98.88 96 LEU B C 1
ATOM 1670 O O . LEU B 1 96 ? 7.984 -5.023 -7.641 1 98.88 96 LEU B O 1
ATOM 1674 N N . MET B 1 97 ? 5.805 -4.996 -8.234 1 98.69 97 MET B N 1
ATOM 1675 C CA . MET B 1 97 ? 6.047 -5.652 -9.516 1 98.69 97 MET B CA 1
ATOM 1676 C C . MET B 1 97 ? 5.57 -4.777 -10.672 1 98.69 97 MET B C 1
ATOM 1678 O O . MET B 1 97 ? 4.582 -4.055 -10.539 1 98.69 97 MET B O 1
ATOM 1682 N N . ARG B 1 98 ? 6.27 -4.879 -11.727 1 98.25 98 ARG B N 1
ATOM 1683 C CA . ARG B 1 98 ? 5.957 -4.176 -12.969 1 98.25 98 ARG B CA 1
ATOM 1684 C C . ARG B 1 98 ? 5.57 -5.156 -14.07 1 98.25 98 ARG B C 1
ATOM 1686 O O . ARG B 1 98 ? 5.945 -6.328 -14.023 1 98.25 98 ARG B O 1
ATOM 1693 N N . PRO B 1 99 ? 4.773 -4.645 -15.023 1 97.5 99 PRO B N 1
ATOM 1694 C CA . PRO B 1 99 ? 4.348 -5.543 -16.094 1 97.5 99 PRO B CA 1
ATOM 1695 C C . PRO B 1 99 ? 5.512 -6.297 -16.734 1 97.5 99 PRO B C 1
ATOM 1697 O O . PRO B 1 99 ? 6.578 -5.719 -16.969 1 97.5 99 PRO B O 1
ATOM 1700 N N . GLY B 1 100 ? 5.246 -7.641 -16.969 1 97.5 100 GLY B N 1
ATOM 1701 C CA . GLY B 1 100 ? 6.23 -8.453 -17.656 1 97.5 100 GLY B CA 1
ATOM 1702 C C . GLY B 1 100 ? 7.066 -9.305 -16.719 1 97.5 100 GLY B C 1
ATOM 1703 O O . GLY B 1 100 ? 7.734 -10.242 -17.156 1 97.5 100 GLY B O 1
ATOM 1704 N N . LEU B 1 101 ? 7.047 -8.977 -15.422 1 98.38 101 LEU B N 1
ATOM 1705 C CA . LEU B 1 101 ? 7.73 -9.859 -14.477 1 98.38 101 LEU B CA 1
ATOM 1706 C C . LEU B 1 101 ? 7.121 -11.258 -14.508 1 98.38 101 LEU B C 1
ATOM 1708 O O . LEU B 1 101 ? 5.898 -11.406 -14.43 1 98.38 101 LEU B O 1
ATOM 1712 N N . GLN B 1 102 ? 7.891 -12.219 -14.609 1 98.62 102 GLN B N 1
ATOM 1713 C CA . GLN B 1 102 ? 7.469 -13.617 -14.523 1 98.62 102 GLN B CA 1
ATOM 1714 C C . GLN B 1 102 ? 8.141 -14.32 -13.344 1 98.62 102 GLN B C 1
ATOM 1716 O O . GLN B 1 102 ? 9.367 -14.312 -13.234 1 98.62 102 GLN B O 1
ATOM 1721 N N . VAL B 1 103 ? 7.355 -14.93 -12.539 1 98.81 103 VAL B N 1
ATOM 1722 C CA . VAL B 1 103 ? 7.902 -15.633 -11.383 1 98.81 103 VAL B CA 1
ATOM 1723 C C . VAL B 1 103 ? 7.188 -16.969 -11.211 1 98.81 103 VAL B C 1
ATOM 1725 O O . VAL B 1 103 ? 6.07 -17.156 -11.695 1 98.81 103 VAL B O 1
ATOM 1728 N N . VAL B 1 104 ? 7.824 -17.891 -10.586 1 98.88 104 VAL B N 1
ATOM 1729 C CA . VAL B 1 104 ? 7.156 -19 -9.922 1 98.88 104 VAL B CA 1
ATOM 1730 C C . VAL B 1 104 ? 6.758 -18.578 -8.508 1 98.88 104 VAL B C 1
ATOM 1732 O O . VAL B 1 104 ? 7.617 -18.25 -7.684 1 98.88 104 VAL B O 1
ATOM 1735 N N . TRP B 1 105 ? 5.508 -18.562 -8.266 1 98.94 105 TRP B N 1
ATOM 1736 C CA . TRP B 1 105 ? 4.965 -18.188 -6.965 1 98.94 105 TRP B CA 1
ATOM 1737 C C . TRP B 1 105 ? 4.68 -19.438 -6.125 1 98.94 105 TRP B C 1
ATOM 1739 O O . TRP B 1 105 ? 3.768 -20.203 -6.441 1 98.94 105 TRP B O 1
ATOM 1749 N N . ARG B 1 106 ? 5.375 -19.609 -5.074 1 98.94 106 ARG B N 1
ATOM 1750 C CA . ARG B 1 106 ? 5.164 -20.703 -4.137 1 98.94 106 ARG B CA 1
ATOM 1751 C C . ARG B 1 106 ? 4.605 -20.188 -2.811 1 98.94 106 ARG B C 1
ATOM 1753 O O . ARG B 1 106 ? 5.297 -19.484 -2.072 1 98.94 106 ARG B O 1
ATOM 1760 N N . VAL B 1 107 ? 3.424 -20.562 -2.555 1 98.94 107 VAL B N 1
ATOM 1761 C CA . VAL B 1 107 ? 2.795 -20.266 -1.274 1 98.94 107 VAL B CA 1
ATOM 1762 C C . VAL B 1 107 ? 3.043 -21.406 -0.292 1 98.94 107 VAL B C 1
ATOM 1764 O O . VAL B 1 107 ? 2.494 -22.5 -0.452 1 98.94 107 VAL B O 1
ATOM 1767 N N . VAL B 1 108 ? 3.852 -21.141 0.721 1 98.94 108 VAL B N 1
ATOM 1768 C CA . VAL B 1 108 ? 4.219 -22.141 1.722 1 98.94 108 VAL B CA 1
ATOM 1769 C C . VAL B 1 108 ? 3.158 -22.188 2.82 1 98.94 108 VAL B C 1
ATOM 1771 O O . VAL B 1 108 ? 2.711 -23.266 3.219 1 98.94 108 VAL B O 1
ATOM 1774 N N . GLU B 1 109 ? 2.789 -21.094 3.352 1 98.88 109 GLU B N 1
ATOM 1775 C CA . GLU B 1 109 ? 1.676 -20.875 4.27 1 98.88 109 GLU B CA 1
ATOM 1776 C C . GLU B 1 109 ? 0.643 -19.938 3.67 1 98.88 109 GLU B C 1
ATOM 1778 O O . GLU B 1 109 ? 0.997 -18.984 2.953 1 98.88 109 GLU B O 1
ATOM 1783 N N . THR B 1 110 ? -0.687 -20.188 4.008 1 98.94 110 THR B N 1
ATOM 1784 C CA . THR B 1 110 ? -1.713 -19.266 3.541 1 98.94 110 THR B CA 1
ATOM 1785 C C . THR B 1 110 ? -1.249 -17.812 3.701 1 98.94 110 THR B C 1
ATOM 1787 O O . THR B 1 110 ? -0.832 -17.406 4.789 1 98.94 110 THR B O 1
ATOM 1790 N N . THR B 1 111 ? -1.214 -17.141 2.564 1 98.94 111 THR B N 1
ATOM 1791 C CA . THR B 1 111 ? -0.647 -15.805 2.502 1 98.94 111 THR B CA 1
ATOM 1792 C C . THR B 1 111 ? -1.738 -14.766 2.252 1 98.94 111 THR B C 1
ATOM 1794 O O . THR B 1 111 ? -2.58 -14.945 1.369 1 98.94 111 THR B O 1
ATOM 1797 N N . ARG B 1 112 ? -1.8 -13.75 3.086 1 98.94 112 ARG B N 1
ATOM 1798 C CA . ARG B 1 112 ? -2.723 -12.633 2.947 1 98.94 112 ARG B CA 1
ATOM 1799 C C . ARG B 1 112 ? -1.97 -11.328 2.688 1 98.94 112 ARG B C 1
ATOM 1801 O O . ARG B 1 112 ? -0.951 -11.062 3.328 1 98.94 112 ARG B O 1
ATOM 1808 N N . LYS B 1 113 ? -2.5 -10.531 1.747 1 98.94 113 LYS B N 1
ATOM 1809 C CA . LYS B 1 113 ? -1.852 -9.273 1.403 1 98.94 113 LYS B CA 1
ATOM 1810 C C . LYS B 1 113 ? -2.883 -8.172 1.175 1 98.94 113 LYS B C 1
ATOM 1812 O O . LYS B 1 113 ? -4.04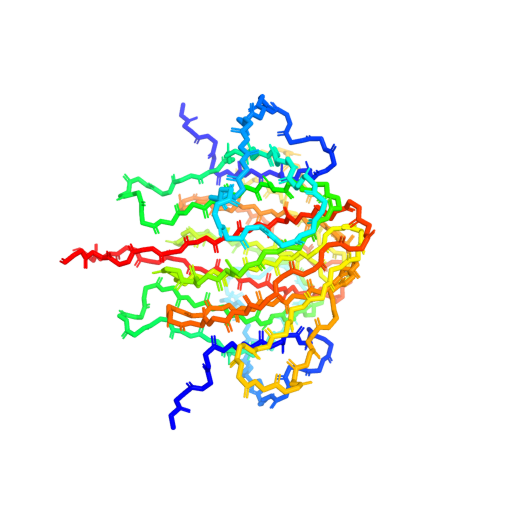3 -8.453 0.872 1 98.94 113 LYS B O 1
ATOM 1817 N N . ILE B 1 114 ? -2.461 -6.926 1.359 1 98.94 114 ILE B N 1
ATOM 1818 C CA . ILE B 1 114 ? -3.104 -5.762 0.762 1 98.94 114 ILE B CA 1
ATOM 1819 C C . ILE B 1 114 ? -2.424 -5.422 -0.563 1 98.94 114 ILE B C 1
ATOM 1821 O O . ILE B 1 114 ? -1.197 -5.492 -0.675 1 98.94 114 ILE B O 1
ATOM 1825 N N . TRP B 1 115 ? -3.162 -5.098 -1.55 1 98.94 115 TRP B N 1
ATOM 1826 C CA . TRP B 1 115 ? -2.592 -4.801 -2.859 1 98.94 115 TRP B CA 1
ATOM 1827 C C . TRP B 1 115 ? -3.139 -3.482 -3.402 1 98.94 115 TRP B C 1
ATOM 1829 O O . TRP B 1 115 ? -4.242 -3.064 -3.039 1 98.94 115 TRP B O 1
ATOM 1839 N N . VAL B 1 116 ? -2.357 -2.795 -4.184 1 98.94 116 VAL B N 1
ATOM 1840 C CA . VAL B 1 116 ? -2.754 -1.703 -5.066 1 98.94 116 VAL B CA 1
ATOM 1841 C C . VAL B 1 116 ? -2.318 -2.012 -6.5 1 98.94 116 VAL B C 1
ATOM 1843 O O . VAL B 1 116 ? -1.161 -2.361 -6.742 1 98.94 116 VAL B O 1
ATOM 1846 N N . THR B 1 117 ? -3.225 -1.934 -7.418 1 98.88 117 THR B N 1
ATOM 1847 C CA . THR B 1 117 ? -2.885 -2.119 -8.82 1 98.88 117 THR B CA 1
ATOM 1848 C C . THR B 1 117 ? -3.176 -0.852 -9.625 1 98.88 117 THR B C 1
ATOM 1850 O O . THR B 1 117 ? -4.043 -0.059 -9.25 1 98.88 117 THR B O 1
ATOM 1853 N N . TYR B 1 118 ? -2.428 -0.673 -10.68 1 98.81 118 TYR B N 1
ATOM 1854 C CA . TYR B 1 118 ? -2.629 0.415 -11.633 1 98.81 118 TYR B CA 1
ATOM 1855 C C . TYR B 1 118 ? -2.574 -0.097 -13.07 1 98.81 118 TYR B C 1
ATOM 1857 O O . TYR B 1 118 ? -1.625 -0.786 -13.453 1 98.81 118 TYR B O 1
ATOM 1865 N N . VAL B 1 119 ? -3.551 0.217 -13.82 1 97.81 119 VAL B N 1
ATOM 1866 C CA . VAL B 1 119 ? -3.611 -0.06 -15.25 1 97.81 119 VAL B CA 1
ATOM 1867 C C . VAL B 1 119 ? -3.738 1.249 -16.031 1 97.81 119 VAL B C 1
ATOM 1869 O O . VAL B 1 119 ? -4.758 1.936 -15.938 1 97.81 119 VAL B O 1
ATOM 1872 N N . PRO B 1 120 ? -2.742 1.59 -16.797 1 95.19 120 PRO B N 1
ATOM 1873 C CA . PRO B 1 120 ? -2.797 2.846 -17.547 1 95.19 120 PRO B CA 1
ATOM 1874 C C . PRO B 1 120 ? -3.912 2.859 -18.594 1 95.19 120 PRO B C 1
ATOM 1876 O O . PRO B 1 120 ? -4.461 1.808 -18.938 1 95.19 120 PRO B O 1
ATOM 1879 N N . GLU B 1 121 ? -4.168 4.09 -18.938 1 86.5 121 GLU B N 1
ATOM 1880 C CA . GLU B 1 121 ? -5.129 4.211 -20.031 1 86.5 121 GLU B CA 1
ATOM 1881 C C . GLU B 1 121 ? -4.578 3.602 -21.312 1 86.5 121 GLU B C 1
ATOM 1883 O O . GLU B 1 121 ? -3.389 3.729 -21.609 1 86.5 121 GLU B O 1
ATOM 1888 N N . ALA B 1 122 ? -5.441 2.842 -21.906 1 74.44 122 ALA B N 1
ATOM 1889 C CA . ALA B 1 122 ? -5.039 2.236 -23.172 1 74.44 122 ALA B CA 1
ATOM 1890 C C . ALA B 1 122 ? -4.516 3.291 -24.141 1 74.44 122 ALA B C 1
ATOM 1892 O O . ALA B 1 122 ? -4.988 4.43 -24.141 1 74.44 122 ALA B O 1
#

pLDDT: mean 97.43, std 5.59, range [50.66, 98.94]

Secondary structure (DSSP, 8-state):
---SEEEE-TT--SSPPEEE---GGGEEEE---EEEEEEEE-TTSSEEEEEEEE-SEEEEEE--SEEEEEEEEEEEEEEETTS--EEEEETT-EEEE-TT-EEEEEEEEEEEEEEEEE----/---SEEEE-TT--SSPPEEE---GGGEEEE---EEEEEEEE-TTSSEEEEEEEE-SEEEEEE--SEEEEEEEEEEEEEEETTS--EEEEETT-EEEE-TT-EEEEEEEEEEEEEEEEE----

Radius of gyration: 18.48 Å; Cα contacts (8 Å, |Δi|>4): 650; chains: 2; bounding box: 40×57×42 Å

Organism: NCBI:txid2306993

Nearest PDB structures (foldseek):
  3bcw-assembly1_A  TM=8.818E-01  e=6.687E-11  Bordetella bronchiseptica RB50
  3myx-assembly2_B  TM=8.946E-01  e=2.778E-06  Pseudomonas syringae pv. tomato str. DC3000
  7eym-assembly1_B  TM=6.907E-01  e=3.244E-07  Vibrio cholerae
  7eyl-assembly1_B  TM=6.857E-01  e=2.383E-06  Salmonella enterica
  7eyj-assembly1_A  TM=6.798E-01  e=2.264E-06  Escherichia coli K-12

Solvent-accessible surface area (backbone atoms only — not comparable to full-atom values): 12698 Å² total; per-residue (Å²): 127,82,72,45,54,45,79,58,41,85,93,62,72,82,68,78,61,44,78,50,57,69,64,69,91,43,47,80,39,78,68,38,44,28,39,36,32,82,70,51,63,46,96,86,62,35,36,39,32,32,34,40,34,32,39,36,19,26,30,62,44,66,37,81,38,39,32,43,36,38,29,66,38,42,31,35,34,41,28,34,64,96,54,88,56,65,48,80,39,34,56,73,36,33,44,33,40,28,56,73,32,43,26,38,40,34,29,75,32,55,30,30,28,39,40,40,38,42,51,76,84,128,128,84,72,46,54,47,78,59,42,84,92,61,72,84,67,78,60,46,78,49,59,70,65,69,92,42,47,79,40,76,68,38,45,26,41,36,33,84,70,49,63,45,95,86,62,35,36,39,31,34,34,40,36,34,38,37,20,27,31,63,45,68,37,80,39,39,34,42,35,37,29,66,38,43,30,35,35,40,26,35,64,97,53,88,55,65,46,80,39,35,57,73,36,31,44,32,39,29,56,72,32,44,26,37,41,36,30,74,33,55,31,31,29,39,40,39,38,42,51,76,82,129

Sequence (244 aa):
MTAKYLEINALNPGVEPVTGAPDPTLVTDGNPASLTWDLDRTPDGRVETGVWEVAPGTWTFTAECWEIMHIVSGHSELTEVGTDKTTVLRAGSVFLMRPGLQVVWRVVETTRKIWVTYVPEAMTAKYLEINALNPGVEPVTGAPDPTLVTDGNPASLTWDLDRTPDGRVETGVWEVAPGTWTFTAECWEIMHIVSGHSELTEVGTDKTTVLRAGSVFLMRPGLQVVWRVVETTRKIWVTYVPEA